Protein AF-0000000086238459 (afdb_homodimer)

pLDDT: mean 85.26, std 20.91, range [30.7, 98.94]

Radius of gyration: 37.28 Å; Cα contacts (8 Å, |Δi|>4): 253; chains: 2; bounding box: 78×138×101 Å

InterPro domains:
  IPR004883 Lateral organ boundaries, LOB [PF03195] (12-109)
  IPR004883 Lateral organ boundaries, LOB [PS50891] (11-112)

Solvent-accessible surface area (backbone atoms only — not comparable to full-atom values): 16266 Å² total; per-residue (Å²): 133,81,75,74,77,71,74,82,65,76,76,51,22,22,52,28,58,73,68,70,48,86,60,52,93,80,46,86,51,43,90,77,22,44,55,90,44,44,61,55,40,52,39,30,36,62,49,27,31,63,66,41,51,51,52,50,52,71,73,41,58,78,92,44,37,64,55,21,51,53,32,46,37,52,45,22,49,33,26,72,78,32,73,44,38,26,54,52,48,56,42,51,52,43,51,52,47,42,52,51,47,49,53,50,36,51,52,53,51,49,50,44,52,54,54,59,56,58,61,57,60,62,64,64,62,70,70,67,60,77,79,64,79,74,78,75,76,79,77,78,84,124,134,80,76,72,74,71,73,81,65,73,74,50,23,22,50,28,58,73,68,69,49,87,62,53,94,80,44,86,52,42,90,77,22,44,54,90,45,44,62,55,42,52,38,30,35,65,48,27,31,63,66,39,49,51,52,50,52,71,72,41,58,78,93,46,37,66,55,21,51,52,32,45,36,52,45,20,48,33,26,73,76,31,73,44,38,26,54,51,49,57,42,51,52,43,52,52,48,43,53,49,46,49,52,51,36,52,52,52,51,50,51,46,51,54,54,57,55,56,62,58,59,63,62,62,60,69,72,66,60,81,79,66,78,73,77,73,76,77,78,75,85,120

Structure (mmCIF, N/CA/C/O backbone):
data_AF-0000000086238459-model_v1
#
loop_
_entity.id
_entity.type
_entity.p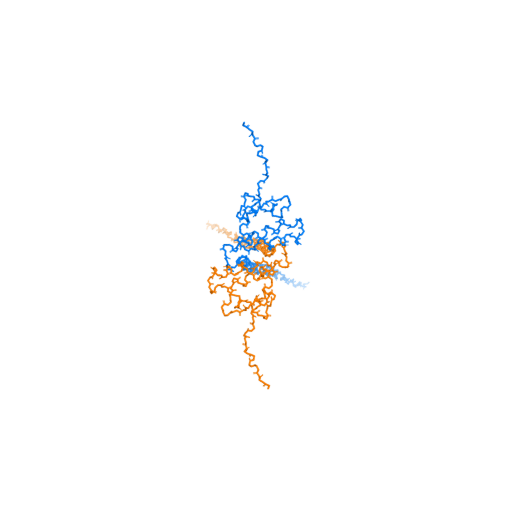dbx_description
1 polymer 'Protein LATERAL ORGAN BOUNDARIES'
#
loop_
_atom_site.group_PDB
_atom_site.id
_atom_site.type_symbol
_atom_site.label_atom_id
_atom_site.label_alt_id
_atom_site.label_comp_id
_atom_site.label_asym_id
_atom_site.label_entity_id
_atom_site.label_seq_id
_atom_site.pdbx_PDB_ins_code
_atom_site.Cartn_x
_atom_site.Cartn_y
_atom_site.Cartn_z
_atom_site.occupancy
_atom_s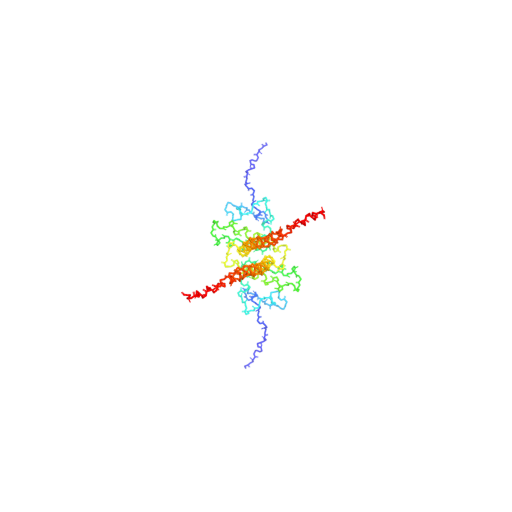ite.B_iso_or_equiv
_atom_site.auth_seq_id
_atom_site.auth_comp_id
_atom_site.auth_asym_id
_atom_site.auth_atom_id
_atom_site.pdbx_PDB_model_num
ATOM 1 N N . MET A 1 1 ? -38.031 -24.125 -36.594 1 35.25 1 MET A N 1
ATOM 2 C CA . MET A 1 1 ? -37.188 -23.031 -36.062 1 35.25 1 MET A CA 1
ATOM 3 C C . MET A 1 1 ? -37.219 -23.016 -34.562 1 35.25 1 MET A C 1
ATOM 5 O O . MET A 1 1 ? -38.188 -22.594 -33.938 1 35.25 1 MET A O 1
ATOM 9 N N . SER A 1 2 ? -36.781 -24.156 -33.875 1 40.16 2 SER A N 1
ATOM 10 C CA . SER A 1 2 ? -36.625 -24.359 -32.438 1 40.16 2 SER A CA 1
ATOM 11 C C . SER A 1 2 ? -35.844 -23.219 -31.797 1 40.16 2 SER A C 1
ATOM 13 O O . SER A 1 2 ? -34.719 -22.891 -32.219 1 40.16 2 SER A O 1
ATOM 15 N N . CYS A 1 3 ? -36.562 -22.156 -31.406 1 45.56 3 CYS A N 1
ATOM 16 C CA . CYS A 1 3 ? -36.031 -21.125 -30.547 1 45.56 3 CYS A CA 1
ATOM 17 C C . CYS A 1 3 ? -35.188 -21.734 -29.422 1 45.56 3 CYS A C 1
ATOM 19 O O . CYS A 1 3 ? -35.719 -22.484 -28.594 1 45.56 3 CYS A O 1
ATOM 21 N N . SER A 1 4 ? -33.906 -22.141 -29.641 1 42.34 4 SER A N 1
ATOM 22 C CA . SER A 1 4 ? -33 -22.453 -28.562 1 42.34 4 SER A CA 1
ATOM 23 C C . SER A 1 4 ? -33.156 -21.484 -27.391 1 42.34 4 SER A C 1
ATOM 25 O O . SER A 1 4 ? -33.125 -20.266 -27.578 1 42.34 4 SER A O 1
ATOM 27 N N . SER A 1 5 ? -34.062 -21.672 -26.453 1 44.44 5 SER A N 1
ATOM 28 C CA . SER A 1 5 ? -34.062 -20.984 -25.156 1 44.44 5 SER A CA 1
ATOM 29 C C . SER A 1 5 ? -32.656 -20.656 -24.703 1 44.44 5 SER A C 1
ATOM 31 O O . SER A 1 5 ? -31.859 -21.547 -24.406 1 44.44 5 SER A O 1
ATOM 33 N N . SER A 1 6 ? -31.953 -19.734 -25.297 1 44.28 6 SER A N 1
ATOM 34 C CA . SER A 1 6 ? -30.719 -19.219 -24.719 1 44.28 6 SER A CA 1
ATOM 35 C C . SER A 1 6 ? -30.828 -19.094 -23.203 1 44.28 6 SER A C 1
ATOM 37 O O . SER A 1 6 ? -31.672 -18.344 -22.703 1 44.28 6 SER A O 1
ATOM 39 N N . SER A 1 7 ? -30.938 -20.109 -22.391 1 47.69 7 SER A N 1
ATOM 40 C CA . SER A 1 7 ? -30.75 -20 -20.953 1 47.69 7 SER A CA 1
ATOM 41 C C . SER A 1 7 ? -29.969 -18.75 -20.578 1 47.69 7 SER A C 1
ATOM 43 O O . SER A 1 7 ? -28.922 -18.484 -21.172 1 47.69 7 SER A O 1
ATOM 45 N N . SER A 1 8 ? -30.484 -17.703 -20.234 1 51.94 8 SER A N 1
ATOM 46 C CA . SER A 1 8 ? -30.062 -16.406 -19.688 1 51.94 8 SER A CA 1
ATOM 47 C C . SER A 1 8 ? -28.906 -16.562 -18.703 1 51.94 8 SER A C 1
ATOM 49 O O . SER A 1 8 ? -29.125 -16.641 -17.5 1 51.94 8 SER A O 1
ATOM 51 N N . SER A 1 9 ? -28 -17.625 -18.828 1 61.25 9 SER A N 1
ATOM 52 C CA . SER A 1 9 ? -26.906 -17.844 -17.875 1 61.25 9 SER A CA 1
ATOM 53 C C . SER A 1 9 ? -26.188 -16.547 -17.547 1 61.25 9 SER A C 1
ATOM 55 O O . SER A 1 9 ? -25.984 -15.695 -18.422 1 61.25 9 SER A O 1
ATOM 57 N N . ASN A 1 10 ? -26.312 -16.078 -16.328 1 73.31 10 ASN A N 1
ATOM 58 C CA . ASN A 1 10 ? -25.531 -14.93 -15.883 1 73.31 10 ASN A 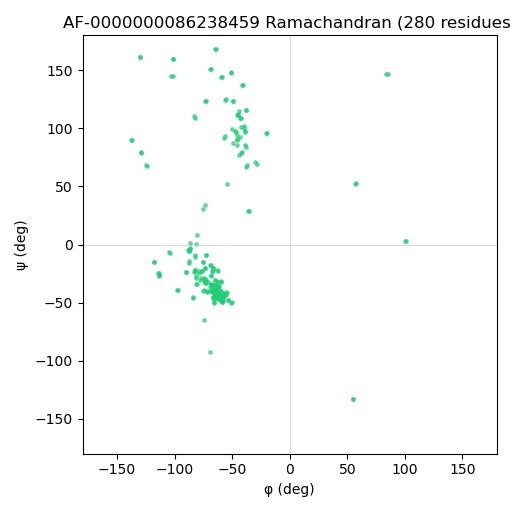CA 1
ATOM 59 C C . ASN A 1 10 ? -24.109 -14.953 -16.453 1 73.31 10 ASN A C 1
ATOM 61 O O . ASN A 1 10 ? -23.484 -16.016 -16.531 1 73.31 10 ASN A O 1
ATOM 65 N N . PRO A 1 11 ? -23.828 -13.977 -17.25 1 87.75 11 PRO A N 1
ATOM 66 C CA . PRO A 1 11 ? -22.484 -13.938 -17.797 1 87.75 11 PRO A CA 1
ATOM 67 C C . PRO A 1 11 ? -21.406 -14.297 -16.766 1 87.75 11 PRO A C 1
ATOM 69 O O . PRO A 1 11 ? -21.594 -14.031 -15.578 1 87.75 11 PRO A O 1
ATOM 72 N N . PRO A 1 12 ? -20.422 -15.117 -17.188 1 95.44 12 PRO A N 1
ATOM 73 C CA . PRO A 1 12 ? -19.312 -15.438 -16.281 1 95.44 12 PRO A CA 1
ATOM 74 C C . PRO A 1 12 ? -18.672 -14.203 -15.672 1 95.44 12 PRO A C 1
ATOM 76 O O . PRO A 1 12 ? -18.703 -13.117 -16.266 1 95.44 12 PRO A O 1
ATOM 79 N N . CYS A 1 13 ? -18.172 -14.258 -14.5 1 97.56 13 CYS A N 1
ATOM 80 C CA . CYS A 1 13 ? -17.469 -13.133 -13.883 1 97.56 13 CYS A CA 1
ATOM 81 C C . CYS A 1 13 ? -16.188 -12.812 -14.641 1 97.56 13 CYS A C 1
ATOM 83 O O . CYS A 1 13 ? -15.758 -13.578 -15.5 1 97.56 13 CYS A O 1
ATOM 85 N N . ALA A 1 14 ? -15.562 -11.742 -14.406 1 98.25 14 ALA A N 1
ATOM 86 C CA . ALA A 1 14 ? -14.375 -11.273 -15.109 1 98.25 14 ALA A CA 1
ATOM 87 C C . ALA A 1 14 ? -13.203 -12.227 -14.891 1 98.25 14 ALA A C 1
ATOM 89 O O . ALA A 1 14 ? -12.383 -12.438 -15.789 1 98.25 14 ALA A O 1
ATOM 90 N N . ALA A 1 15 ? -13.109 -12.805 -13.688 1 98.56 15 ALA A N 1
ATOM 91 C CA . ALA A 1 15 ? -12.016 -13.719 -13.352 1 98.56 15 ALA A CA 1
ATOM 92 C C . ALA A 1 15 ? -12.094 -14.984 -14.195 1 98.56 15 ALA A C 1
ATOM 94 O O . ALA A 1 15 ? -11.117 -15.375 -14.836 1 98.56 15 ALA A O 1
ATOM 95 N N . CYS A 1 16 ? -13.242 -15.547 -14.203 1 98.5 16 CYS A N 1
ATOM 96 C CA . CYS A 1 16 ? -13.414 -16.812 -14.922 1 98.5 16 CYS A CA 1
ATOM 97 C C . CYS A 1 16 ? -13.273 -16.609 -16.422 1 98.5 16 CYS A C 1
ATOM 99 O O . CYS A 1 16 ? -12.727 -17.453 -17.125 1 98.5 16 CYS A O 1
ATOM 101 N N . LYS A 1 17 ? -13.797 -15.508 -16.922 1 97.62 17 LYS A N 1
ATOM 102 C CA . LYS A 1 17 ? -13.594 -15.172 -18.328 1 97.62 17 LYS A CA 1
ATOM 103 C C . LYS A 1 17 ? -12.109 -15.047 -18.656 1 97.62 17 LYS A C 1
ATOM 105 O O . LYS A 1 17 ? -11.641 -15.594 -19.672 1 97.62 17 LYS A O 1
ATOM 110 N N . PHE A 1 18 ? -11.414 -14.297 -17.828 1 98.19 18 PHE A N 1
ATOM 111 C CA . PHE A 1 18 ? -9.992 -14.047 -18.016 1 98.19 18 PHE A CA 1
ATOM 112 C C . PHE A 1 18 ? -9.203 -15.352 -17.938 1 98.19 18 PHE A C 1
ATOM 114 O O . PHE A 1 18 ? -8.258 -15.555 -18.703 1 98.19 18 PHE A O 1
ATOM 121 N N . LEU A 1 19 ? -9.578 -16.219 -17.016 1 97.88 19 LEU A N 1
ATOM 122 C CA . LEU A 1 19 ? -8.852 -17.453 -16.766 1 97.88 19 LEU A CA 1
ATOM 123 C C . LEU A 1 19 ? -9.336 -18.562 -17.688 1 97.88 19 LEU A C 1
ATOM 125 O O . LEU A 1 19 ? -8.836 -19.688 -17.609 1 97.88 19 LEU A O 1
ATOM 129 N N . ARG A 1 20 ? -10.352 -18.281 -18.5 1 97 20 ARG A N 1
ATOM 130 C CA . ARG A 1 20 ? -10.93 -19.234 -19.453 1 97 20 ARG A CA 1
ATOM 131 C C . ARG A 1 20 ? -11.406 -20.484 -18.734 1 97 20 ARG A C 1
ATOM 133 O O . ARG A 1 20 ? -11.078 -21.609 -19.141 1 97 20 ARG A O 1
ATOM 140 N N . ARG A 1 21 ? -12.211 -20.297 -17.734 1 95.81 21 ARG A N 1
ATOM 141 C CA . ARG A 1 21 ? -12.836 -21.391 -16.984 1 95.81 21 ARG A CA 1
ATOM 142 C C . ARG A 1 21 ? -14.344 -21.172 -16.859 1 95.81 21 ARG A C 1
ATOM 144 O O . ARG A 1 21 ? -14.836 -20.062 -17.062 1 95.81 21 ARG A O 1
ATOM 151 N N . LYS A 1 22 ? -15 -22.281 -16.562 1 95.62 22 LYS A N 1
ATOM 152 C CA . LYS A 1 22 ? -16.438 -22.203 -16.344 1 95.62 22 LYS A CA 1
ATOM 153 C C . LYS A 1 22 ? -16.766 -21.531 -15.008 1 95.62 22 LYS A C 1
ATOM 155 O O . LYS A 1 22 ? -16.266 -21.969 -13.961 1 95.62 22 LYS A O 1
ATOM 160 N N . CYS A 1 23 ? -17.516 -20.516 -15.078 1 96.38 23 CYS A N 1
ATOM 161 C CA . CYS A 1 23 ? -17.922 -19.781 -13.883 1 96.38 23 CYS A CA 1
ATOM 162 C C . CYS A 1 23 ? -19.109 -20.469 -13.211 1 96.38 23 CYS A C 1
ATOM 164 O O . CYS A 1 23 ? -20.219 -20.453 -13.742 1 96.38 23 CYS A O 1
ATOM 166 N N . LEU A 1 24 ? -19.047 -21.094 -12.109 1 95.25 24 LEU A N 1
ATOM 167 C CA . LEU A 1 24 ? -20.062 -21.906 -11.43 1 95.25 24 LEU A CA 1
ATOM 168 C C . LEU A 1 24 ? -20.719 -21.125 -10.297 1 95.25 24 LEU A C 1
ATOM 170 O O . LEU A 1 24 ? -20.172 -20.109 -9.836 1 95.25 24 LEU A O 1
ATOM 174 N N . PRO A 1 25 ? -21.922 -21.625 -9.914 1 92.12 25 PRO A N 1
ATOM 175 C CA . PRO A 1 25 ? -22.516 -21.047 -8.703 1 92.12 25 PRO A CA 1
ATOM 176 C C . PRO A 1 25 ? -21.594 -21.141 -7.492 1 92.12 25 PRO A C 1
ATOM 178 O O . PRO A 1 25 ? -21 -22.188 -7.246 1 92.12 25 PRO A O 1
ATOM 181 N N . GLY A 1 26 ? -21.297 -20.047 -6.852 1 94 26 GLY A N 1
ATOM 182 C CA . GLY A 1 26 ? -20.422 -20.047 -5.691 1 94 26 GLY A CA 1
ATOM 183 C C . GLY A 1 26 ? -19.016 -19.594 -6.016 1 94 26 GLY A C 1
ATOM 184 O O . GLY A 1 26 ? -18.109 -19.672 -5.168 1 94 26 GLY A O 1
ATOM 185 N N . CYS A 1 27 ? -18.812 -19.219 -7.246 1 97 27 CYS A N 1
ATOM 186 C CA . CYS A 1 27 ? -17.516 -18.688 -7.621 1 97 27 CYS A CA 1
ATOM 187 C C . CYS A 1 27 ? -17.062 -17.609 -6.641 1 97 27 CYS A C 1
ATOM 189 O O . CYS A 1 27 ? -17.766 -16.625 -6.441 1 97 27 CYS A O 1
ATOM 191 N N . ILE A 1 28 ? -15.898 -17.812 -6.07 1 97.12 28 ILE A N 1
ATOM 192 C CA . ILE A 1 28 ? -15.398 -16.938 -5.012 1 97.12 28 ILE A CA 1
ATOM 193 C C . ILE A 1 28 ? -15.102 -15.555 -5.578 1 97.12 28 ILE A C 1
ATOM 195 O O . ILE A 1 28 ? -15.062 -14.57 -4.836 1 97.12 28 ILE A O 1
ATOM 199 N N . PHE A 1 29 ? -14.891 -15.508 -6.863 1 98.19 29 PHE A N 1
ATOM 200 C CA . PHE A 1 29 ? -14.547 -14.25 -7.512 1 98.19 29 PHE A CA 1
ATOM 201 C C . PHE A 1 29 ? -15.805 -13.523 -7.973 1 98.19 29 PHE A C 1
ATOM 203 O O . PHE A 1 29 ? -15.805 -12.297 -8.109 1 98.19 29 PHE A O 1
ATOM 210 N N . GLY A 1 30 ? -16.859 -14.211 -8.188 1 97.44 30 GLY A N 1
ATOM 211 C CA . GLY A 1 30 ? -18.078 -13.734 -8.82 1 97.44 30 GLY A CA 1
ATOM 212 C C . GLY A 1 30 ? -18.594 -12.445 -8.219 1 97.44 30 GLY A C 1
ATOM 213 O O . GLY A 1 30 ? -18.812 -11.469 -8.938 1 97.44 30 GLY A O 1
ATOM 214 N N . PRO A 1 31 ? -18.719 -12.352 -6.949 1 97 31 PRO A N 1
ATOM 215 C CA . PRO A 1 31 ? -19.297 -11.164 -6.305 1 97 31 PRO A CA 1
ATOM 216 C C . PRO A 1 31 ? -18.391 -9.938 -6.43 1 97 31 PRO A C 1
ATOM 218 O O . PRO A 1 31 ? -18.875 -8.805 -6.309 1 97 31 PRO A O 1
ATOM 221 N N . TYR A 1 32 ? -17.156 -10.148 -6.738 1 98.12 32 TYR A N 1
ATOM 222 C CA . TYR A 1 32 ? -16.219 -9.047 -6.531 1 98.12 32 TYR A CA 1
ATOM 223 C C . TYR A 1 32 ? -15.586 -8.609 -7.852 1 98.12 32 TYR A C 1
ATOM 225 O O . TYR A 1 32 ? -14.992 -7.535 -7.934 1 98.12 32 TYR A O 1
ATOM 233 N N . PHE A 1 33 ? -15.727 -9.438 -8.859 1 98.44 33 PHE A N 1
ATOM 234 C CA . PHE A 1 33 ? -15.141 -9.141 -10.164 1 98.44 33 PHE A CA 1
ATOM 235 C C . PHE A 1 33 ? -16.188 -9.297 -11.266 1 98.44 33 PHE A C 1
ATOM 237 O O . PHE A 1 33 ? -16.156 -10.273 -12.016 1 98.44 33 PHE A O 1
ATOM 244 N N . PRO A 1 34 ? -16.969 -8.344 -11.383 1 96.88 34 PRO A N 1
ATOM 245 C CA . PRO A 1 34 ? -18.031 -8.398 -12.391 1 96.88 34 PRO A CA 1
ATOM 246 C C . PRO A 1 34 ? -17.484 -8.32 -13.82 1 96.88 34 PRO A C 1
ATOM 248 O O . PRO A 1 34 ? -16.438 -7.699 -14.055 1 96.88 34 PRO A O 1
ATOM 251 N N . PRO A 1 35 ? -18.188 -8.914 -14.758 1 96.12 35 PRO A N 1
ATOM 252 C CA . PRO A 1 35 ? -17.719 -8.938 -16.141 1 96.12 35 PRO A CA 1
ATOM 253 C C . PRO A 1 35 ? -17.609 -7.539 -16.75 1 96.12 35 PRO A C 1
ATOM 255 O O . PRO A 1 35 ? -16.844 -7.332 -17.703 1 96.12 35 PRO A O 1
ATOM 258 N N . GLU A 1 36 ? -18.312 -6.613 -16.219 1 96.19 36 GLU A N 1
ATOM 259 C CA . GLU A 1 36 ? -18.312 -5.25 -16.75 1 96.19 36 GLU A CA 1
ATOM 260 C C . GLU A 1 36 ? -17.016 -4.516 -16.375 1 96.19 36 GLU A C 1
ATOM 262 O O . GLU A 1 36 ? -16.719 -3.461 -16.938 1 96.19 36 GLU A O 1
ATOM 267 N N . ASP A 1 37 ? -16.25 -5.031 -15.414 1 96.81 37 ASP A N 1
ATOM 268 C CA . ASP A 1 37 ? -14.992 -4.43 -15 1 96.81 37 ASP A CA 1
ATOM 269 C C . ASP A 1 37 ? -13.852 -5.438 -15.094 1 96.81 37 ASP A C 1
ATOM 271 O O . ASP A 1 37 ? -13.242 -5.789 -14.078 1 96.81 37 ASP A O 1
ATOM 275 N N . PRO A 1 38 ? -13.523 -5.801 -16.312 1 97.75 38 PRO A N 1
ATOM 276 C CA . PRO A 1 38 ? -12.516 -6.848 -16.484 1 97.75 38 PRO A CA 1
ATOM 277 C C . PRO A 1 38 ? -11.117 -6.402 -16.062 1 97.75 38 PRO A C 1
ATOM 279 O O . PRO A 1 38 ? -10.297 -7.234 -15.664 1 97.75 38 PRO A O 1
ATOM 282 N N . GLN A 1 39 ? -10.828 -5.141 -16.109 1 98.12 39 GLN A N 1
ATOM 283 C CA . GLN A 1 39 ? -9.5 -4.641 -15.789 1 98.12 39 GLN A CA 1
ATOM 284 C C . GLN A 1 39 ? -9.188 -4.824 -14.305 1 98.12 39 GLN A C 1
ATOM 286 O O . GLN A 1 39 ? -8.039 -5.066 -13.93 1 98.12 39 GLN A O 1
ATOM 291 N N . LYS A 1 40 ? -10.211 -4.684 -13.477 1 98.44 40 LYS A N 1
ATOM 292 C CA . LYS A 1 40 ? -10.016 -4.855 -12.047 1 98.44 40 LYS A CA 1
ATOM 293 C C . LYS A 1 40 ? -9.359 -6.203 -11.734 1 98.44 40 LYS A C 1
ATOM 295 O O . LYS A 1 40 ? -8.352 -6.262 -11.031 1 98.44 40 LYS A O 1
ATOM 300 N N . PHE A 1 41 ? -9.891 -7.25 -12.328 1 98.56 41 PHE A N 1
ATOM 301 C CA . PHE A 1 41 ? -9.32 -8.562 -12.062 1 98.56 41 PHE A CA 1
ATOM 302 C C . PHE A 1 41 ? -7.961 -8.711 -12.734 1 98.56 41 PHE A C 1
ATOM 304 O O . PHE A 1 41 ? -7.035 -9.297 -12.164 1 98.56 41 PHE A O 1
ATOM 311 N N . SER A 1 42 ? -7.852 -8.203 -13.961 1 98.62 42 SER A N 1
ATOM 312 C CA . SER A 1 42 ? -6.59 -8.32 -14.68 1 98.62 42 SER A CA 1
ATOM 313 C C . SER A 1 42 ? -5.438 -7.719 -13.883 1 98.62 42 SER A C 1
ATOM 315 O O . SER A 1 42 ? -4.367 -8.32 -13.781 1 98.62 42 SER A O 1
ATOM 317 N N . ASN A 1 43 ? -5.684 -6.566 -13.297 1 98.5 43 ASN A N 1
ATOM 318 C CA . ASN A 1 43 ? -4.66 -5.91 -12.492 1 98.5 43 ASN A CA 1
ATOM 319 C C . ASN A 1 43 ? -4.324 -6.723 -11.242 1 98.5 43 ASN A C 1
ATOM 321 O O . ASN A 1 43 ? -3.148 -6.93 -10.93 1 98.5 43 ASN A O 1
ATOM 325 N N . VAL A 1 44 ? -5.371 -7.18 -10.57 1 98.88 44 VAL A N 1
ATOM 326 C CA . VAL A 1 44 ? -5.188 -7.949 -9.344 1 98.88 44 VAL A CA 1
ATOM 327 C C . VAL A 1 44 ? -4.449 -9.25 -9.656 1 98.88 44 VAL A C 1
ATOM 329 O O . VAL A 1 44 ? -3.533 -9.641 -8.922 1 98.88 44 VAL A O 1
ATOM 332 N N . HIS A 1 45 ? -4.777 -9.828 -10.75 1 98.69 45 HIS A N 1
ATOM 333 C CA . HIS A 1 45 ? -4.141 -11.07 -11.164 1 98.69 45 HIS A CA 1
ATOM 334 C C . HIS A 1 45 ? -2.666 -10.852 -11.492 1 98.69 45 HIS A C 1
ATOM 336 O O . HIS A 1 45 ? -1.818 -11.672 -11.133 1 98.69 45 HIS A O 1
ATOM 342 N N . LYS A 1 46 ? -2.406 -9.812 -12.211 1 98.19 46 LYS A N 1
ATOM 343 C CA . LYS A 1 46 ? -1.034 -9.531 -12.625 1 98.19 46 LYS A CA 1
ATOM 344 C C . LYS A 1 46 ? -0.124 -9.352 -11.414 1 98.19 46 LYS A C 1
ATOM 346 O O . LYS A 1 46 ? 1.046 -9.742 -11.445 1 98.19 46 LYS A O 1
ATOM 351 N N . ILE A 1 47 ? -0.649 -8.836 -10.352 1 98.75 47 ILE A N 1
ATOM 352 C CA . ILE A 1 47 ? 0.187 -8.461 -9.219 1 98.75 47 ILE A CA 1
ATOM 353 C C . ILE A 1 47 ? 0.17 -9.578 -8.172 1 98.75 47 ILE A C 1
ATOM 355 O O . ILE A 1 47 ? 1.218 -9.953 -7.648 1 98.75 47 ILE A O 1
ATOM 359 N N . PHE A 1 48 ? -0.986 -10.203 -7.941 1 98.75 48 PHE A N 1
ATOM 360 C CA . PHE A 1 48 ? -1.112 -11.086 -6.785 1 98.75 48 PHE A CA 1
ATOM 361 C C . PHE A 1 48 ? -1.29 -12.531 -7.227 1 98.75 48 PHE A C 1
ATOM 363 O O . PHE A 1 48 ? -0.998 -13.453 -6.465 1 98.75 48 PHE A O 1
ATOM 370 N N . GLY A 1 49 ? -1.856 -12.695 -8.43 1 98.31 49 GLY A N 1
ATOM 371 C CA . GLY A 1 49 ? -2.18 -14.047 -8.867 1 98.31 49 GLY A CA 1
ATOM 372 C C . GLY A 1 49 ? -3.523 -14.531 -8.367 1 98.31 49 GLY A C 1
ATOM 373 O O . GLY A 1 49 ? -3.924 -14.211 -7.246 1 98.31 49 GLY A O 1
ATOM 374 N N . ALA A 1 50 ? -4.141 -15.312 -9.164 1 97.94 50 ALA A N 1
ATOM 375 C CA . ALA A 1 50 ? -5.488 -15.797 -8.867 1 97.94 50 ALA A CA 1
ATOM 376 C C . ALA A 1 50 ? -5.484 -16.734 -7.66 1 97.94 50 ALA A C 1
ATOM 378 O O . ALA A 1 50 ? -6.371 -16.656 -6.805 1 97.94 50 ALA A O 1
ATOM 379 N N . SER A 1 51 ? -4.469 -17.562 -7.551 1 96.88 51 SER A N 1
ATOM 380 C CA . SER A 1 51 ? -4.402 -18.531 -6.461 1 96.88 51 SER A CA 1
ATOM 381 C C . SER A 1 51 ? -4.238 -17.844 -5.113 1 96.88 51 SER A C 1
ATOM 383 O O . SER A 1 51 ? -4.93 -18.172 -4.148 1 96.88 51 SER A O 1
ATOM 385 N N . ASN A 1 52 ? -3.371 -16.938 -5.078 1 97.75 52 ASN A N 1
ATOM 386 C CA . ASN A 1 52 ? -3.141 -16.203 -3.834 1 97.75 52 ASN A CA 1
ATOM 387 C C . ASN A 1 52 ? -4.371 -15.414 -3.414 1 97.75 52 ASN A C 1
ATOM 389 O O . ASN A 1 52 ? -4.711 -15.367 -2.23 1 97.75 52 ASN A O 1
ATOM 393 N N . VAL A 1 53 ? -5.035 -14.812 -4.371 1 98.44 53 VAL A N 1
ATOM 394 C CA . VAL A 1 53 ? -6.238 -14.039 -4.082 1 98.44 53 VAL A CA 1
ATOM 395 C C . VAL A 1 53 ? -7.336 -14.961 -3.559 1 98.44 53 VAL A C 1
ATOM 397 O O . VAL A 1 53 ? -8.008 -14.641 -2.578 1 98.44 53 VAL A O 1
ATOM 400 N N . SER A 1 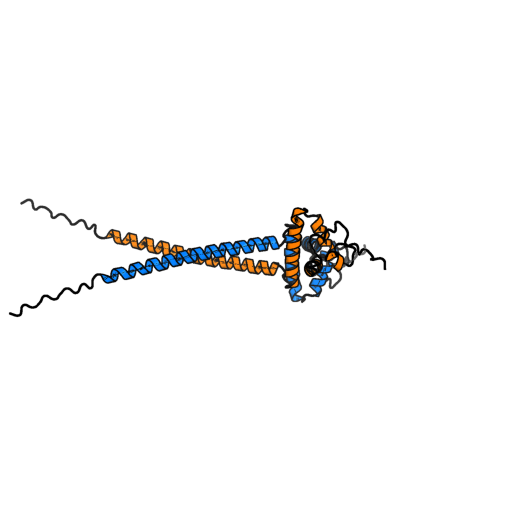54 ? -7.504 -16.078 -4.191 1 98.19 54 SER A N 1
ATOM 401 C CA . SER A 1 54 ? -8.5 -17.047 -3.744 1 98.19 54 SER A CA 1
ATOM 402 C C . SER A 1 54 ? -8.211 -17.516 -2.322 1 98.19 54 SER A C 1
ATOM 404 O O . SER A 1 54 ? -9.125 -17.578 -1.492 1 98.19 54 SER A O 1
ATOM 406 N N . LYS A 1 55 ? -6.973 -17.844 -2.057 1 98.12 55 LYS A N 1
ATOM 407 C CA . LYS A 1 55 ? -6.574 -18.25 -0.715 1 98.12 55 LYS A CA 1
ATOM 408 C C . LYS A 1 55 ? -6.883 -17.172 0.312 1 98.12 55 LYS A C 1
ATOM 410 O O . LYS A 1 55 ? -7.434 -17.453 1.378 1 98.12 55 LYS A O 1
ATOM 415 N N . LEU A 1 56 ? -6.57 -15.945 0.015 1 97.75 56 LEU A N 1
ATOM 416 C CA . LEU A 1 56 ? -6.816 -14.82 0.915 1 97.75 56 LEU A CA 1
ATOM 417 C C . LEU A 1 56 ? -8.305 -14.672 1.201 1 97.75 56 LEU A C 1
ATOM 419 O O . LEU A 1 56 ? -8.703 -14.516 2.357 1 97.75 56 LEU A O 1
ATOM 423 N N . LEU A 1 57 ? -9.117 -14.742 0.151 1 98.19 57 LEU A N 1
ATOM 424 C CA . LEU A 1 57 ? -10.562 -14.57 0.301 1 98.19 57 LEU A CA 1
ATOM 425 C C . LEU A 1 57 ? -11.164 -15.688 1.142 1 98.19 57 LEU A C 1
ATOM 427 O O . LEU A 1 57 ? -12.125 -15.469 1.882 1 98.19 57 LEU A O 1
ATOM 431 N N . ASN A 1 58 ? -10.539 -16.844 1.061 1 97.75 58 ASN A N 1
ATOM 432 C CA . ASN A 1 58 ? -11.031 -17.969 1.846 1 97.75 58 ASN A CA 1
ATOM 433 C C . ASN A 1 58 ? -10.641 -17.844 3.314 1 97.75 58 ASN A C 1
ATOM 435 O O . ASN A 1 58 ? -11.273 -18.438 4.188 1 97.75 58 ASN A O 1
ATOM 439 N N . GLU A 1 59 ? -9.617 -17.094 3.539 1 96.94 59 GLU A N 1
ATOM 440 C CA . GLU A 1 59 ? -9.117 -16.922 4.902 1 96.94 59 GLU A CA 1
ATOM 441 C C . GLU A 1 59 ? -9.828 -15.781 5.609 1 96.94 59 GLU A C 1
ATOM 443 O O . GLU A 1 59 ? -9.781 -15.672 6.836 1 96.94 59 GLU A O 1
ATOM 448 N N . ILE A 1 60 ? -10.484 -14.961 4.879 1 97.44 60 ILE A N 1
ATOM 449 C CA . ILE A 1 60 ? -11.117 -13.758 5.406 1 97.44 60 ILE A CA 1
ATOM 450 C C . ILE A 1 60 ? -12.617 -13.992 5.57 1 97.44 60 ILE A C 1
ATOM 452 O O . ILE A 1 60 ? -13.227 -14.734 4.793 1 97.44 60 ILE A O 1
ATOM 456 N N . GLU A 1 61 ? -13.203 -13.391 6.629 1 97.88 61 GLU A N 1
ATOM 457 C CA . GLU A 1 61 ? -14.641 -13.484 6.84 1 97.88 61 GLU A CA 1
ATOM 458 C C . GLU A 1 61 ? -15.414 -12.914 5.656 1 97.88 61 GLU A C 1
ATOM 460 O O . GLU A 1 61 ? -15.008 -11.898 5.078 1 97.88 61 GLU A O 1
ATOM 465 N N . ALA A 1 62 ? -16.516 -13.516 5.352 1 97.06 62 ALA A N 1
ATOM 466 C CA . ALA A 1 62 ? -17.297 -13.172 4.164 1 97.06 62 ALA A CA 1
ATOM 467 C C . ALA A 1 62 ? -17.641 -11.688 4.141 1 97.06 62 ALA A C 1
ATOM 469 O O . ALA A 1 62 ? -17.609 -11.047 3.086 1 97.06 62 ALA A O 1
ATOM 470 N N . HIS A 1 63 ? -18.016 -11.094 5.285 1 98.12 63 HIS A N 1
ATOM 471 C CA . HIS A 1 63 ? -18.469 -9.711 5.328 1 98.12 63 HIS A CA 1
ATOM 472 C C . HIS A 1 63 ? -17.312 -8.742 5.129 1 98.12 63 HIS A C 1
ATOM 474 O O . HIS A 1 63 ? -17.531 -7.551 4.887 1 98.12 63 HIS A O 1
ATOM 480 N N . GLN A 1 64 ? -16.047 -9.281 5.145 1 98.75 64 GLN A N 1
ATOM 481 C CA . GLN A 1 64 ? -14.852 -8.453 4.984 1 98.75 64 GLN A CA 1
ATOM 482 C C . GLN A 1 64 ? -14.266 -8.594 3.584 1 98.75 64 GLN A C 1
ATOM 484 O O . GLN A 1 64 ? -13.359 -7.852 3.207 1 98.75 64 GLN A O 1
ATOM 489 N N . ARG A 1 65 ? -14.758 -9.469 2.799 1 98.69 65 ARG A N 1
ATOM 490 C CA . ARG A 1 65 ? -14.141 -9.836 1.529 1 98.69 65 ARG A CA 1
ATOM 491 C C . ARG A 1 65 ? -14.227 -8.688 0.529 1 98.69 65 ARG A C 1
ATOM 493 O O . ARG A 1 65 ? -13.289 -8.453 -0.242 1 98.69 65 ARG A O 1
ATOM 500 N N . GLU A 1 66 ? -15.336 -8.016 0.517 1 98.31 66 GLU A N 1
ATOM 501 C CA . GLU A 1 66 ? -15.461 -6.887 -0.395 1 98.31 66 GLU A CA 1
ATOM 502 C C . GLU A 1 66 ? -14.391 -5.832 -0.118 1 98.31 66 GLU A C 1
ATOM 504 O O . GLU A 1 66 ? -13.773 -5.312 -1.047 1 98.31 66 GLU A O 1
ATOM 509 N N . ASP A 1 67 ? -14.164 -5.523 1.154 1 98.69 67 ASP A N 1
ATOM 510 C CA . ASP A 1 67 ? -13.125 -4.57 1.527 1 98.69 67 ASP A CA 1
ATOM 511 C C . ASP A 1 67 ? -11.742 -5.078 1.128 1 98.69 67 ASP A C 1
ATOM 513 O O . ASP A 1 67 ? -10.906 -4.309 0.652 1 98.69 67 ASP A O 1
ATOM 517 N N . ALA A 1 68 ? -11.492 -6.281 1.322 1 98.88 68 ALA A N 1
ATOM 518 C CA . ALA A 1 68 ? -10.203 -6.867 0.976 1 98.88 68 ALA A CA 1
ATOM 519 C C . ALA A 1 68 ? -9.953 -6.793 -0.527 1 98.88 68 ALA A C 1
ATOM 521 O O . ALA A 1 68 ? -8.859 -6.406 -0.96 1 98.88 68 ALA A O 1
ATOM 522 N N . VAL A 1 69 ? -10.977 -7.102 -1.318 1 98.88 69 VAL A N 1
ATOM 523 C CA . VAL A 1 69 ? -10.828 -7.074 -2.77 1 98.88 69 VAL A CA 1
ATOM 524 C C . VAL A 1 69 ? -10.594 -5.641 -3.24 1 98.88 69 VAL A C 1
ATOM 526 O O . VAL A 1 69 ? -9.773 -5.398 -4.125 1 98.88 69 VAL A O 1
ATOM 529 N N . ASN A 1 70 ? -11.32 -4.727 -2.643 1 98.69 70 ASN A N 1
ATOM 530 C CA . ASN A 1 70 ? -11.133 -3.326 -3.004 1 98.69 70 ASN A CA 1
ATOM 531 C C . ASN A 1 70 ? -9.727 -2.84 -2.66 1 98.69 70 ASN A C 1
ATOM 533 O O . ASN A 1 70 ? -9.117 -2.098 -3.432 1 98.69 70 ASN A O 1
ATOM 537 N N . SER A 1 71 ? -9.203 -3.221 -1.531 1 98.94 71 SER A N 1
ATOM 538 C CA . SER A 1 71 ? -7.848 -2.857 -1.149 1 98.94 71 SER A CA 1
ATOM 539 C C . SER A 1 71 ? -6.82 -3.514 -2.066 1 98.94 71 SER A C 1
ATOM 541 O O . SER A 1 71 ? -5.855 -2.873 -2.488 1 98.94 71 SER A O 1
ATOM 543 N N . LEU A 1 72 ? -7.051 -4.754 -2.404 1 98.88 72 LEU A N 1
ATOM 544 C CA . LEU A 1 72 ? -6.172 -5.441 -3.344 1 98.88 72 LEU A CA 1
ATOM 545 C C . LEU A 1 72 ? -6.16 -4.73 -4.695 1 98.88 72 LEU A C 1
ATOM 547 O O . LEU A 1 72 ? -5.098 -4.543 -5.293 1 98.88 72 LEU A O 1
ATOM 551 N N . ALA A 1 73 ? -7.34 -4.379 -5.125 1 98.88 73 ALA A N 1
ATOM 552 C CA . ALA A 1 73 ? -7.453 -3.701 -6.414 1 98.88 73 ALA A CA 1
ATOM 553 C C . ALA A 1 73 ? -6.723 -2.361 -6.395 1 98.88 73 ALA A C 1
ATOM 555 O O . ALA A 1 73 ? -6.039 -2.006 -7.359 1 98.88 73 ALA A O 1
ATOM 556 N N . TYR A 1 74 ? -6.875 -1.637 -5.336 1 98.88 74 TYR A N 1
ATOM 557 C CA . TYR A 1 74 ? -6.172 -0.368 -5.18 1 98.88 74 TYR A CA 1
ATOM 558 C C . TYR A 1 74 ? -4.664 -0.568 -5.242 1 98.88 74 TYR A C 1
ATOM 560 O O . TYR A 1 74 ? -3.965 0.158 -5.953 1 98.88 74 TYR A O 1
ATOM 568 N N . GLU A 1 75 ? -4.145 -1.503 -4.5 1 98.88 75 GLU A N 1
ATOM 569 C CA . GLU A 1 75 ? -2.713 -1.792 -4.445 1 98.88 75 GLU A CA 1
ATOM 570 C C . GLU A 1 75 ? -2.197 -2.281 -5.793 1 98.88 75 GLU A C 1
ATOM 572 O O . GLU A 1 75 ? -1.092 -1.926 -6.207 1 98.88 75 GLU A O 1
ATOM 577 N N . ALA A 1 76 ? -2.986 -3.107 -6.418 1 98.88 76 ALA A N 1
ATOM 578 C CA . ALA A 1 76 ? -2.594 -3.588 -7.742 1 98.88 76 ALA A CA 1
ATOM 579 C C . ALA A 1 76 ? -2.457 -2.43 -8.727 1 98.88 76 ALA A C 1
ATOM 581 O O . ALA A 1 76 ? -1.477 -2.352 -9.469 1 98.88 76 ALA A O 1
ATOM 582 N N . GLU A 1 77 ? -3.422 -1.611 -8.703 1 98.69 77 GLU A N 1
ATOM 583 C CA . GLU A 1 77 ? -3.389 -0.456 -9.594 1 98.69 77 GLU A CA 1
ATOM 584 C C . GLU A 1 77 ? -2.178 0.426 -9.312 1 98.69 77 GLU A C 1
ATOM 586 O O . GLU A 1 77 ? -1.528 0.917 -10.234 1 98.69 77 GLU A O 1
ATOM 591 N N . ALA A 1 78 ? -1.885 0.669 -8.094 1 98.69 78 ALA A N 1
ATOM 592 C CA . ALA A 1 78 ? -0.723 1.471 -7.715 1 98.69 78 ALA A CA 1
ATOM 593 C C . ALA A 1 78 ? 0.564 0.863 -8.266 1 98.69 78 ALA A C 1
ATOM 595 O O . ALA A 1 78 ? 1.44 1.583 -8.75 1 98.69 78 ALA A O 1
ATOM 596 N N . ARG A 1 79 ? 0.673 -0.435 -8.18 1 98.44 79 ARG A N 1
ATOM 597 C CA . ARG A 1 79 ? 1.891 -1.094 -8.641 1 98.44 79 ARG A CA 1
ATOM 598 C C . ARG A 1 79 ? 1.962 -1.104 -10.164 1 98.44 79 ARG A C 1
ATOM 600 O O . ARG A 1 79 ? 3.051 -1.042 -10.742 1 98.44 79 ARG A O 1
ATOM 607 N N . MET A 1 80 ? 0.769 -1.192 -10.805 1 98.12 80 MET A N 1
ATOM 608 C CA . MET A 1 80 ? 0.739 -1.087 -12.266 1 98.12 80 MET A CA 1
ATOM 609 C C . MET A 1 80 ? 1.252 0.274 -12.719 1 98.12 80 MET A C 1
ATOM 611 O O . MET A 1 80 ? 1.935 0.374 -13.742 1 98.12 80 MET A O 1
ATOM 615 N N . LYS A 1 81 ? 0.981 1.276 -12 1 98.12 81 LYS A N 1
ATOM 616 C CA . LYS A 1 81 ? 1.362 2.643 -12.344 1 98.12 81 LYS A CA 1
ATOM 617 C C . LYS A 1 81 ? 2.814 2.922 -11.969 1 98.12 81 LYS A C 1
ATOM 619 O O . LYS A 1 81 ? 3.508 3.672 -12.656 1 98.12 81 LYS A O 1
ATOM 624 N N . ASP A 1 82 ? 3.238 2.314 -10.906 1 98.56 82 ASP A N 1
ATOM 625 C CA . ASP A 1 82 ? 4.602 2.447 -10.398 1 98.56 82 ASP A CA 1
ATOM 626 C C . ASP A 1 82 ? 5.16 1.094 -9.969 1 98.56 82 ASP A C 1
ATOM 628 O O . ASP A 1 82 ? 5.109 0.745 -8.789 1 98.56 82 ASP A O 1
ATOM 632 N N . PRO A 1 83 ? 5.758 0.43 -10.805 1 98.44 83 PRO A N 1
ATOM 633 C CA . PRO A 1 83 ? 6.203 -0.934 -10.508 1 98.44 83 PRO A CA 1
ATOM 634 C C . PRO A 1 83 ? 7.285 -0.985 -9.438 1 98.44 83 PRO A C 1
ATOM 636 O O . PRO A 1 83 ? 7.516 -2.037 -8.828 1 98.44 83 PRO A O 1
ATOM 639 N N . VAL A 1 84 ? 7.938 0.089 -9.227 1 98.81 84 VAL A N 1
ATOM 640 C CA . VAL A 1 84 ? 9.055 0.097 -8.281 1 98.81 84 VAL A CA 1
ATOM 641 C C . VAL A 1 84 ? 8.523 0.301 -6.863 1 98.81 84 VAL A C 1
ATOM 643 O O . VAL A 1 84 ? 8.859 -0.466 -5.957 1 98.81 84 VAL A O 1
ATOM 646 N N . TYR A 1 85 ? 7.637 1.211 -6.648 1 98.81 85 TYR A N 1
ATOM 647 C CA . TYR A 1 85 ? 7.316 1.576 -5.273 1 98.81 85 TYR A CA 1
ATOM 648 C C . TYR A 1 85 ? 5.883 1.194 -4.926 1 98.81 85 TYR A C 1
ATOM 650 O O . TYR A 1 85 ? 5.535 1.074 -3.75 1 98.81 85 TYR A O 1
ATOM 658 N N . GLY A 1 86 ? 4.957 1.061 -5.883 1 98.56 86 GLY A N 1
ATOM 659 C CA . GLY A 1 86 ? 3.568 0.747 -5.574 1 98.56 86 GLY A CA 1
ATOM 660 C C . GLY A 1 86 ? 2.943 1.716 -4.59 1 98.56 86 GLY A C 1
ATOM 661 O O . GLY A 1 86 ? 3.066 2.934 -4.742 1 98.56 86 GLY A O 1
ATOM 662 N N . CYS A 1 87 ? 2.295 1.169 -3.619 1 98.62 87 CYS A N 1
ATOM 663 C CA . CYS A 1 87 ? 1.6 1.99 -2.635 1 98.62 87 CYS A CA 1
ATOM 664 C C . CYS A 1 87 ? 2.588 2.66 -1.688 1 98.62 87 CYS A C 1
ATOM 666 O O . CYS A 1 87 ? 2.244 3.627 -1.006 1 98.62 87 CYS A O 1
ATOM 668 N N . VAL A 1 88 ? 3.77 2.139 -1.595 1 98.81 88 VAL A N 1
ATOM 669 C CA . VAL A 1 88 ? 4.777 2.713 -0.709 1 98.81 88 VAL A CA 1
ATOM 670 C C . VAL A 1 88 ? 5.117 4.129 -1.162 1 98.81 88 VAL A C 1
ATOM 672 O O . VAL A 1 88 ? 5.41 5 -0.338 1 98.81 88 VAL A O 1
ATOM 675 N N . GLY A 1 89 ? 5.031 4.309 -2.508 1 98.44 89 GLY A N 1
ATOM 676 C CA . GLY A 1 89 ? 5.195 5.664 -3.01 1 98.44 89 GLY A CA 1
ATOM 677 C C . GLY A 1 89 ? 4.188 6.641 -2.434 1 98.44 89 GLY A C 1
ATOM 678 O O . GLY A 1 89 ? 4.551 7.73 -1.993 1 98.44 89 GLY A O 1
ATOM 679 N N . ALA A 1 90 ? 2.961 6.266 -2.404 1 98.31 90 ALA A N 1
ATOM 680 C CA . ALA A 1 90 ? 1.895 7.094 -1.845 1 98.31 90 ALA A CA 1
ATOM 681 C C . ALA A 1 90 ? 2.086 7.297 -0.345 1 98.31 90 ALA A C 1
ATOM 683 O O . ALA A 1 90 ? 1.902 8.398 0.167 1 98.31 90 ALA A O 1
ATOM 684 N N . ILE A 1 91 ? 2.404 6.242 0.311 1 98.81 91 ILE A N 1
ATOM 685 C CA . ILE A 1 91 ? 2.629 6.301 1.751 1 98.81 91 ILE A CA 1
ATOM 686 C C . ILE A 1 91 ? 3.748 7.293 2.059 1 98.81 91 ILE A C 1
ATOM 688 O O . ILE A 1 91 ? 3.613 8.133 2.949 1 98.81 91 ILE A O 1
ATOM 692 N N . SER A 1 92 ? 4.82 7.18 1.308 1 98.81 92 SER A N 1
ATOM 693 C CA . SER A 1 92 ? 5.957 8.07 1.507 1 98.81 92 SER A CA 1
ATOM 694 C C . SER A 1 92 ? 5.555 9.531 1.322 1 98.81 92 SER A C 1
ATOM 696 O O . SER A 1 92 ? 5.953 10.391 2.107 1 98.81 92 SER A O 1
ATOM 698 N N . VAL A 1 93 ? 4.84 9.844 0.331 1 98.62 93 VAL A N 1
ATOM 699 C CA . VAL A 1 93 ? 4.391 11.203 0.054 1 98.62 93 VAL A CA 1
ATOM 700 C C . VAL A 1 93 ? 3.518 11.703 1.203 1 98.62 93 VAL A C 1
ATOM 702 O O . VAL A 1 93 ? 3.699 12.82 1.687 1 98.62 93 VAL A O 1
ATOM 705 N N . LEU A 1 94 ? 2.625 10.859 1.638 1 98.81 94 LEU A N 1
ATOM 706 C CA . LEU A 1 94 ? 1.721 11.227 2.721 1 98.81 94 LEU A CA 1
ATOM 707 C C . LEU A 1 94 ? 2.49 11.461 4.02 1 98.81 94 LEU A C 1
ATOM 709 O O . LEU A 1 94 ? 2.205 12.406 4.754 1 98.81 94 LEU A O 1
ATOM 713 N N . GLN A 1 95 ? 3.418 10.602 4.27 1 98.75 95 GLN A N 1
ATOM 714 C CA . GLN A 1 95 ? 4.246 10.758 5.461 1 98.75 95 GLN A CA 1
ATOM 715 C C . GLN A 1 95 ? 5.008 12.078 5.43 1 98.75 95 GLN A C 1
ATOM 717 O O . GLN A 1 95 ? 5.078 12.781 6.438 1 98.75 95 GLN A O 1
ATOM 722 N N . ARG A 1 96 ? 5.578 12.508 4.363 1 98.69 96 ARG A N 1
ATOM 723 C CA . ARG A 1 96 ? 6.277 13.781 4.223 1 98.69 96 ARG A CA 1
ATOM 724 C C . ARG A 1 96 ? 5.324 14.953 4.41 1 98.69 96 ARG A C 1
ATOM 726 O O . ARG A 1 96 ? 5.691 15.977 5 1 98.69 96 ARG A O 1
ATOM 733 N N . GLN A 1 97 ? 4.172 14.742 3.869 1 98.69 97 GLN A N 1
ATOM 734 C CA . GLN A 1 97 ? 3.168 15.789 4.035 1 98.69 97 GLN A CA 1
ATOM 735 C C . GLN A 1 97 ? 2.805 15.977 5.504 1 98.69 97 GLN A C 1
ATOM 737 O O . GLN A 1 97 ? 2.672 17.109 5.977 1 98.69 97 GLN A O 1
ATOM 742 N N . VAL A 1 98 ? 2.646 14.938 6.188 1 98.88 98 VAL A N 1
ATOM 743 C CA . VAL A 1 98 ? 2.328 14.992 7.613 1 98.88 98 VAL A CA 1
ATOM 744 C C . VAL A 1 98 ? 3.441 15.727 8.359 1 98.88 98 VAL A C 1
ATOM 746 O O . VAL A 1 98 ? 3.174 16.609 9.18 1 98.88 98 VAL A O 1
ATOM 749 N N . ILE A 1 99 ? 4.633 15.352 8.023 1 98.81 99 ILE A N 1
ATOM 750 C CA . ILE A 1 99 ? 5.777 15.977 8.68 1 98.81 99 ILE A CA 1
ATOM 751 C C . ILE A 1 99 ? 5.777 17.484 8.391 1 98.81 99 ILE A C 1
ATOM 753 O O . ILE A 1 99 ? 5.949 18.281 9.305 1 98.81 99 ILE A O 1
ATOM 757 N N . ARG A 1 100 ? 5.602 17.859 7.215 1 98.69 100 ARG A N 1
ATOM 758 C CA . ARG A 1 100 ? 5.594 19.266 6.816 1 98.69 100 ARG A CA 1
ATOM 759 C C . ARG A 1 100 ? 4.484 20.031 7.531 1 98.69 100 ARG A C 1
ATOM 761 O O . ARG A 1 100 ? 4.723 21.109 8.078 1 98.69 100 ARG A O 1
ATOM 768 N N . LEU A 1 101 ? 3.291 19.438 7.5 1 98.69 101 LEU A N 1
ATOM 769 C CA . LEU A 1 101 ? 2.146 20.094 8.125 1 98.69 101 LEU A CA 1
ATOM 770 C C . LEU A 1 101 ? 2.354 20.234 9.633 1 98.69 101 LEU A C 1
ATOM 772 O O . LEU A 1 101 ? 1.998 21.25 10.219 1 98.69 101 LEU A O 1
ATOM 776 N N . GLN A 1 102 ? 2.926 19.234 10.148 1 98.44 102 GLN A N 1
ATOM 777 C CA . GLN A 1 102 ? 3.221 19.297 11.578 1 98.44 102 GLN A CA 1
ATOM 778 C C . GLN A 1 102 ? 4.211 20.422 11.883 1 98.44 102 GLN A C 1
ATOM 780 O O . GLN A 1 102 ? 4.043 21.156 12.859 1 98.44 102 GLN A O 1
ATOM 785 N N . LYS A 1 103 ? 5.254 20.578 11.18 1 98.62 103 LYS A N 1
ATOM 786 C CA . LYS A 1 103 ? 6.246 21.625 11.367 1 98.62 103 LYS A CA 1
ATOM 787 C C . LYS A 1 103 ? 5.617 23 11.219 1 98.62 103 LYS A C 1
ATOM 789 O O . LYS A 1 103 ? 5.891 23.906 12.016 1 98.62 103 LYS A O 1
ATOM 794 N N . GLU A 1 104 ? 4.859 23.078 10.195 1 98 104 GLU A N 1
ATOM 795 C CA . GLU A 1 104 ? 4.176 24.344 9.969 1 98 104 GLU A CA 1
ATOM 796 C C . GLU A 1 104 ? 3.232 24.688 11.117 1 98 104 GLU A C 1
ATOM 798 O O . GLU A 1 104 ? 3.164 25.828 11.555 1 98 104 GLU A O 1
ATOM 803 N N . LEU A 1 105 ? 2.488 23.75 11.547 1 97.94 105 LEU A N 1
ATOM 804 C CA . LEU A 1 105 ? 1.581 23.953 12.672 1 97.94 105 LEU A CA 1
ATOM 805 C C . LEU A 1 105 ? 2.346 24.375 13.922 1 97.94 105 LEU A C 1
ATOM 807 O O . LEU A 1 105 ? 1.916 25.281 14.641 1 97.94 105 LEU A O 1
ATOM 811 N N . ASP A 1 106 ? 3.434 23.719 14.172 1 97.62 106 ASP A N 1
ATOM 812 C CA . ASP A 1 106 ? 4.262 24.078 15.32 1 97.62 106 ASP A CA 1
ATOM 813 C C . ASP A 1 106 ? 4.758 25.531 15.211 1 97.62 106 ASP A C 1
ATOM 815 O O . ASP A 1 106 ? 4.754 26.266 16.203 1 97.62 106 ASP A O 1
ATOM 819 N N . ALA A 1 107 ? 5.223 25.891 14.078 1 96.62 107 ALA A N 1
ATOM 820 C CA . ALA A 1 107 ? 5.715 27.25 13.852 1 96.62 107 ALA A CA 1
ATOM 821 C C . ALA A 1 107 ? 4.598 28.266 14.047 1 96.62 107 ALA A C 1
ATOM 823 O O . ALA A 1 107 ? 4.816 29.328 14.648 1 96.62 107 ALA A O 1
ATOM 824 N N . THR A 1 108 ? 3.42 27.953 13.516 1 95.38 108 THR A N 1
ATOM 825 C CA . THR A 1 108 ? 2.281 28.844 13.648 1 95.38 108 THR A CA 1
ATOM 826 C C . THR A 1 108 ? 1.849 28.969 15.102 1 95.38 108 THR A C 1
ATOM 828 O O . THR A 1 108 ? 1.498 30.062 15.562 1 95.38 108 THR A O 1
ATOM 831 N N . ASN A 1 109 ? 1.851 27.891 15.812 1 94.06 109 ASN A N 1
ATOM 832 C CA . ASN A 1 109 ? 1.533 27.906 17.234 1 94.06 109 ASN A CA 1
ATOM 833 C C . ASN A 1 109 ? 2.541 28.734 1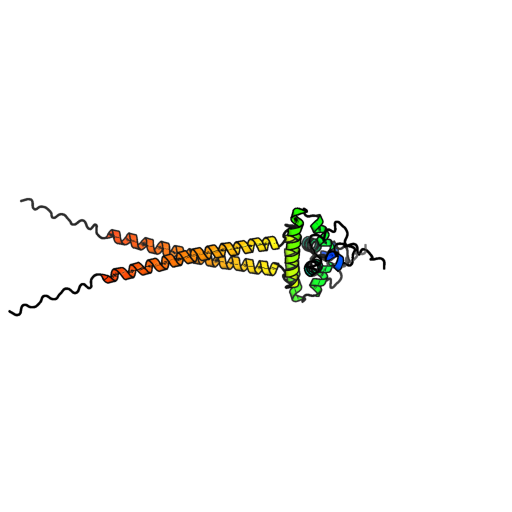8.031 1 94.06 109 ASN A C 1
ATOM 835 O O . ASN A 1 109 ? 2.172 29.422 18.984 1 94.06 109 ASN A O 1
ATOM 839 N N . ALA A 1 110 ? 3.812 28.625 17.625 1 93.06 110 ALA A N 1
ATOM 840 C CA . ALA A 1 110 ? 4.844 29.422 18.281 1 93.06 110 ALA A CA 1
ATOM 841 C C . ALA A 1 110 ? 4.613 30.922 18.062 1 93.06 110 ALA A C 1
ATOM 843 O O . ALA A 1 110 ? 4.777 31.719 18.984 1 93.06 110 ALA A O 1
ATOM 844 N N . ASP A 1 111 ? 4.266 31.234 16.891 1 87.62 111 ASP A N 1
ATOM 845 C CA . ASP A 1 111 ? 3.947 32.625 16.562 1 87.62 111 ASP A CA 1
ATOM 846 C C . ASP A 1 111 ? 2.75 33.125 17.375 1 87.62 111 ASP A C 1
ATOM 848 O O . ASP A 1 111 ? 2.748 34.25 17.859 1 87.62 111 ASP A O 1
ATOM 852 N N . LEU A 1 112 ? 1.738 32.281 17.453 1 86.88 112 LEU A N 1
ATOM 853 C CA . LEU A 1 112 ? 0.551 32.625 18.234 1 86.88 112 LEU A CA 1
ATOM 854 C C . LEU A 1 112 ? 0.908 32.875 19.688 1 86.88 112 LEU A C 1
ATOM 856 O O . LEU A 1 112 ? 0.365 33.781 20.328 1 86.88 112 LEU A O 1
ATOM 860 N N . MET A 1 113 ? 1.784 32.094 20.219 1 86.19 113 MET A N 1
ATOM 861 C CA . MET A 1 113 ? 2.217 32.25 21.594 1 86.19 113 MET A CA 1
ATOM 862 C C . MET A 1 113 ? 3.025 33.531 21.781 1 86.19 113 MET A C 1
ATOM 864 O O . MET A 1 113 ? 2.91 34.219 22.812 1 86.19 113 MET A O 1
ATOM 868 N N . ARG A 1 114 ? 3.832 33.906 20.781 1 85 114 ARG A N 1
ATOM 869 C CA . ARG A 1 114 ? 4.594 35.156 20.828 1 85 114 ARG A CA 1
ATOM 870 C C . ARG A 1 114 ? 3.666 36.375 20.828 1 85 114 ARG A C 1
ATOM 872 O O . ARG A 1 114 ? 3.889 37.312 21.594 1 85 114 ARG A O 1
ATOM 879 N N . TYR A 1 115 ? 2.605 36.312 20.172 1 77.75 115 TYR A N 1
ATOM 880 C CA . TYR A 1 115 ? 1.643 37.406 20.125 1 77.75 115 TYR A CA 1
ATOM 881 C C . TYR A 1 115 ? 0.848 37.5 21.422 1 77.75 115 TYR A C 1
ATOM 883 O O . TYR A 1 115 ? 0.596 38.594 21.922 1 77.75 115 TYR A O 1
ATOM 891 N N . ALA A 1 116 ? 0.52 36.375 21.906 1 75.75 116 ALA A N 1
ATOM 892 C CA . ALA A 1 116 ? -0.281 36.344 23.125 1 75.75 116 ALA A CA 1
ATOM 893 C C . ALA A 1 116 ? 0.513 36.875 24.312 1 75.75 116 ALA A C 1
ATOM 895 O O . ALA A 1 116 ? -0.034 37.562 25.188 1 75.75 116 ALA A O 1
ATOM 896 N N . ASN A 1 117 ? 1.802 36.656 24.359 1 78.38 117 ASN A N 1
ATOM 897 C CA . ASN A 1 117 ? 2.65 37.094 25.453 1 78.38 117 ASN A CA 1
ATOM 898 C C . ASN A 1 117 ? 3.051 38.562 25.328 1 78.38 117 ASN A C 1
ATOM 900 O O . ASN A 1 117 ? 3.271 39.219 26.328 1 78.38 117 ASN A O 1
ATOM 904 N N . ALA A 1 118 ? 3.148 39.125 24.188 1 71.94 118 ALA A N 1
ATOM 905 C CA . ALA A 1 118 ? 3.488 40.531 23.938 1 71.94 118 ALA A CA 1
ATOM 906 C C . ALA A 1 118 ? 2.342 41.438 24.359 1 71.94 118 ALA A C 1
ATOM 908 O O . ALA A 1 118 ? 2.572 42.531 24.891 1 71.94 118 ALA A O 1
ATOM 909 N N . ASN A 1 119 ? 1.183 41.125 24.297 1 64.56 119 ASN A N 1
ATOM 910 C CA . ASN A 1 119 ? 0.013 41.938 24.672 1 64.56 119 ASN A CA 1
ATOM 911 C C . ASN A 1 119 ? -0.235 41.875 26.172 1 64.56 119 ASN A C 1
ATOM 913 O O . ASN A 1 119 ? -0.812 42.812 26.734 1 64.56 119 ASN A O 1
ATOM 917 N N . TYR A 1 120 ? 0.187 40.938 26.859 1 63.12 120 TYR A N 1
ATOM 918 C CA . TYR A 1 120 ? 0.046 40.875 28.312 1 63.12 120 TYR A CA 1
ATOM 919 C C . TYR A 1 120 ? 1.047 41.781 29 1 63.12 120 TYR A C 1
ATOM 921 O O . TYR A 1 120 ? 0.743 42.375 30.047 1 63.12 120 TYR A O 1
ATOM 929 N N . GLY A 1 121 ? 2.225 42.125 28.562 1 57.62 121 GLY A N 1
ATOM 930 C CA . GLY A 1 121 ? 3.207 43.031 29.141 1 57.62 121 GLY A CA 1
ATOM 931 C C . GLY A 1 121 ? 2.814 44.5 29.016 1 57.62 121 GLY A C 1
ATOM 932 O O . GLY A 1 121 ? 3.143 45.312 29.875 1 57.62 121 GLY A O 1
ATOM 933 N N . VAL A 1 122 ? 2.137 45 28.141 1 58.81 122 VAL A N 1
ATOM 934 C CA . VAL A 1 122 ? 1.75 46.375 27.953 1 58.81 122 VAL A CA 1
ATOM 935 C C . VAL A 1 122 ? 0.662 46.75 28.953 1 58.81 122 VAL A C 1
ATOM 937 O O . VAL A 1 122 ? 0.644 47.875 29.469 1 58.81 122 VAL A O 1
ATOM 940 N N . TYR A 1 123 ? -0.176 45.906 29.391 1 55.94 123 TYR A N 1
ATOM 941 C CA . TYR A 1 123 ? -1.226 46.219 30.344 1 55.94 123 TYR A CA 1
ATOM 942 C C . TYR A 1 123 ? -0.653 46.406 31.734 1 55.94 123 TYR A C 1
ATOM 944 O O . TYR A 1 123 ? -1.096 47.25 32.5 1 55.94 123 TYR A O 1
ATOM 952 N N . ASN A 1 124 ? 0.295 45.812 32.094 1 55.22 124 ASN A N 1
ATOM 953 C CA . ASN A 1 124 ? 0.772 45.906 33.469 1 55.22 124 ASN A CA 1
ATOM 954 C C . ASN A 1 124 ? 1.647 47.156 33.688 1 55.22 124 ASN A C 1
ATOM 956 O O . ASN A 1 124 ? 1.855 47.594 34.812 1 55.22 124 ASN A O 1
ATOM 960 N N . ASN A 1 125 ? 2.215 47.719 32.75 1 53.03 125 ASN A N 1
ATOM 961 C CA . ASN A 1 125 ? 3.07 48.875 33 1 53.03 125 ASN A CA 1
ATOM 962 C C . ASN A 1 125 ? 2.254 50.156 33.125 1 53.03 125 ASN A C 1
ATOM 964 O O . ASN A 1 125 ? 2.736 51.156 33.656 1 53.03 125 ASN A O 1
ATOM 968 N N . ASN A 1 126 ? 1.138 50.281 32.656 1 49.69 126 ASN A N 1
ATOM 969 C CA . ASN A 1 126 ? 0.433 51.562 32.75 1 49.69 126 ASN A CA 1
ATOM 970 C C . ASN A 1 126 ? -0.249 51.719 34.125 1 49.69 126 ASN A C 1
ATOM 972 O O . ASN A 1 126 ? -0.803 52.781 34.406 1 49.69 126 ASN A O 1
ATOM 976 N N . THR A 1 127 ? -0.339 50.75 34.938 1 53.59 127 THR A N 1
ATOM 977 C CA . THR A 1 127 ? -0.988 50.938 36.219 1 53.59 127 THR A CA 1
ATOM 978 C C . THR A 1 127 ? 0.012 51.438 37.25 1 53.59 127 THR A C 1
ATOM 980 O O . THR A 1 127 ? -0.356 51.719 38.406 1 53.59 127 THR A O 1
ATOM 983 N N . THR A 1 128 ? 1.273 51.531 36.938 1 52.66 128 THR A N 1
ATOM 984 C CA . THR A 1 128 ? 2.125 51.906 38.062 1 52.66 128 THR A CA 1
ATOM 985 C C . THR A 1 128 ? 2.227 53.406 38.188 1 52.66 128 THR A C 1
ATOM 987 O O . THR A 1 128 ? 2.914 53.938 39.062 1 52.66 128 THR A O 1
ATOM 990 N N . TRP A 1 129 ? 1.653 54.25 37.25 1 51.69 129 TRP A N 1
ATOM 991 C CA . TRP A 1 129 ? 2.051 55.625 37.5 1 51.69 129 TRP A CA 1
ATOM 992 C C . TRP A 1 129 ? 1.301 56.188 38.719 1 51.69 129 TRP A C 1
ATOM 994 O O . TRP A 1 129 ? 1.873 56.938 39.5 1 51.69 129 TRP A O 1
ATOM 1004 N N . ASN A 1 130 ? 0.024 56.344 38.688 1 44.03 130 ASN A N 1
ATOM 1005 C CA . ASN A 1 130 ? -0.467 57.594 39.25 1 44.03 130 ASN A CA 1
ATOM 1006 C C . ASN A 1 130 ? -0.563 57.5 40.781 1 44.03 130 ASN A C 1
ATOM 1008 O O . ASN A 1 130 ? -1.278 58.281 41.406 1 44.03 130 ASN A O 1
ATOM 1012 N N . ASN A 1 131 ? -0.212 56.406 41.406 1 44.91 131 ASN A N 1
ATOM 1013 C CA . ASN A 1 131 ? -0.507 56.531 42.844 1 44.91 131 ASN A CA 1
ATOM 1014 C C . ASN A 1 131 ? 0.512 57.438 43.531 1 44.91 131 ASN A C 1
ATOM 1016 O O . ASN A 1 131 ? 1.499 56.938 44.094 1 44.91 131 ASN A O 1
ATOM 1020 N N . ASN A 1 132 ? 1.092 58.438 42.875 1 43.25 132 ASN A N 1
ATOM 1021 C CA . ASN A 1 132 ? 1.885 59.344 43.656 1 43.25 132 ASN A CA 1
ATOM 1022 C C . ASN A 1 132 ? 1.052 59.969 44.781 1 43.25 132 ASN A C 1
ATOM 1024 O O . ASN A 1 132 ? 0.062 60.656 44.5 1 43.25 132 ASN A O 1
ATOM 1028 N N . PRO A 1 133 ? 1.008 59.406 45.969 1 50.12 133 PRO A N 1
ATOM 1029 C CA . PRO A 1 133 ? 0.36 60.031 47.125 1 50.12 133 PRO A CA 1
ATOM 1030 C C . PRO A 1 133 ? 0.724 61.5 47.281 1 50.12 133 PRO A C 1
ATOM 1032 O O . PRO A 1 133 ? 1.901 61.875 47.219 1 50.12 133 PRO A O 1
ATOM 1035 N N . ASN A 1 134 ? -0.061 62.469 46.75 1 45.62 134 ASN A N 1
ATOM 1036 C CA . ASN A 1 134 ? 0.049 63.906 47.062 1 45.62 134 ASN A CA 1
ATOM 1037 C C . ASN A 1 134 ? 0.265 64.125 48.562 1 45.62 134 ASN A C 1
ATOM 1039 O O . ASN A 1 134 ? -0.544 63.656 49.375 1 45.62 134 ASN A O 1
ATOM 1043 N N . PRO A 1 135 ? 1.471 64.375 49 1 52.22 135 PRO A N 1
ATOM 1044 C CA . PRO A 1 135 ? 1.779 64.688 50.406 1 52.22 135 PRO A CA 1
ATOM 1045 C C . PRO A 1 135 ? 0.851 65.75 51 1 52.22 135 PRO A C 1
ATOM 1047 O O . PRO A 1 135 ? 0.548 66.75 50.344 1 52.22 135 PRO A O 1
ATOM 1050 N N . LEU A 1 136 ? -0.211 65.375 51.75 1 49.94 136 LEU A N 1
ATOM 1051 C CA . LEU A 1 136 ? -1.072 66.25 52.5 1 49.94 136 LEU A CA 1
ATOM 1052 C C . LEU A 1 136 ? -0.248 67.312 53.219 1 49.94 136 LEU A C 1
ATOM 1054 O O . LEU A 1 136 ? 0.808 67 53.781 1 49.94 136 LEU A O 1
ATOM 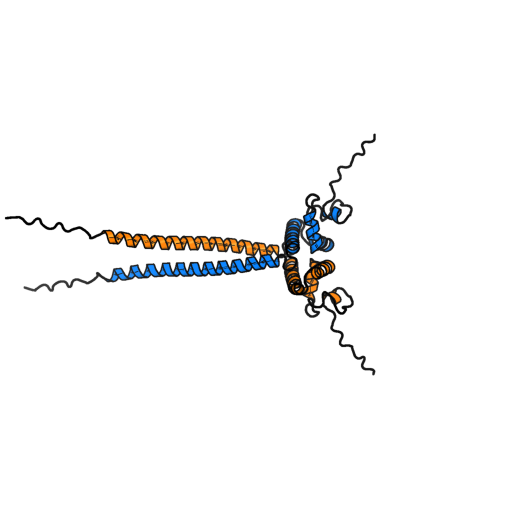1058 N N . PRO A 1 137 ? -0.353 68.562 52.719 1 49.78 137 PRO A N 1
ATOM 1059 C CA . PRO A 1 137 ? 0.302 69.75 53.344 1 49.78 137 PRO A CA 1
ATOM 1060 C C . PRO A 1 137 ? 0.136 69.75 54.875 1 49.78 137 PRO A C 1
ATOM 1062 O O . PRO A 1 137 ? -0.823 69.188 55.375 1 49.78 137 PRO A O 1
ATOM 1065 N N . ASP A 1 138 ? 1.232 69.625 55.531 1 46.94 138 ASP A N 1
ATOM 1066 C CA . ASP A 1 138 ? 1.414 69.812 56.938 1 46.94 138 ASP A CA 1
ATOM 1067 C C . ASP A 1 138 ? 0.592 71 57.438 1 46.94 138 ASP A C 1
ATOM 1069 O O . ASP A 1 138 ? 0.644 72.125 56.844 1 46.94 138 ASP A O 1
ATOM 1073 N N . ASP A 1 139 ? -0.601 70.875 58 1 44.03 139 ASP A N 1
ATOM 1074 C CA . ASP A 1 139 ? -1.412 71.812 58.75 1 44.03 139 ASP A CA 1
ATOM 1075 C C . ASP A 1 139 ? -0.543 72.688 59.688 1 44.03 139 ASP A C 1
ATOM 1077 O O . ASP A 1 139 ? 0.285 72.188 60.438 1 44.03 139 ASP A O 1
ATOM 1081 N N . ASP A 1 140 ? -0.204 73.875 59.281 1 43.12 140 ASP A N 1
ATOM 1082 C CA . ASP A 1 140 ? 0.274 74.938 60.188 1 43.12 140 ASP A CA 1
ATOM 1083 C C . ASP A 1 140 ? -0.597 75.062 61.438 1 43.12 140 ASP A C 1
ATOM 1085 O O . ASP A 1 140 ? -1.811 75.25 61.344 1 43.12 140 ASP A O 1
ATOM 1089 N N . ILE A 1 141 ? -0.312 74.25 62.469 1 45.22 141 ILE A N 1
ATOM 1090 C CA . ILE A 1 141 ? -0.812 74.5 63.812 1 45.22 141 ILE A CA 1
ATOM 1091 C C . ILE A 1 141 ? -0.645 76 64.125 1 45.22 141 ILE A C 1
ATOM 1093 O O . ILE A 1 141 ? 0.478 76.5 64.312 1 45.22 141 ILE A O 1
ATOM 1097 N N . HIS A 1 142 ? -1.493 77.062 63.625 1 31.05 142 HIS A N 1
ATOM 1098 C CA . HIS A 1 142 ? -1.701 78.25 64.5 1 31.05 142 HIS A CA 1
ATOM 1099 C C . HIS A 1 142 ? -2.443 77.875 65.75 1 31.05 142 HIS A C 1
ATOM 1101 O O . HIS A 1 142 ? -3.354 77 65.688 1 31.05 142 HIS A O 1
ATOM 1107 N N . MET B 1 1 ? 41.312 -40.625 5.098 1 35.72 1 MET B N 1
ATOM 1108 C CA . MET B 1 1 ? 40.344 -39.625 5.57 1 35.72 1 MET B CA 1
ATOM 1109 C C . MET B 1 1 ? 40.344 -38.406 4.66 1 35.72 1 MET B C 1
ATOM 1111 O O . MET B 1 1 ? 41.281 -37.562 4.73 1 35.72 1 MET B O 1
ATOM 1115 N N . SER B 1 2 ? 40.094 -38.531 3.311 1 40.5 2 SER B N 1
ATOM 1116 C CA . SER B 1 2 ? 39.938 -37.5 2.285 1 40.5 2 SER B CA 1
ATOM 1117 C C . SER B 1 2 ? 39.031 -36.375 2.754 1 40.5 2 SER B C 1
ATOM 1119 O O . SER B 1 2 ? 37.906 -36.625 3.189 1 40.5 2 SER B O 1
ATOM 1121 N N . CYS B 1 3 ? 39.625 -35.375 3.375 1 45.19 3 CYS B N 1
ATOM 1122 C CA . CYS B 1 3 ? 38.969 -34.094 3.633 1 45.19 3 CYS B CA 1
ATOM 1123 C C . CYS B 1 3 ? 38.188 -33.656 2.408 1 45.19 3 CYS B C 1
ATOM 1125 O O . CYS B 1 3 ? 38.75 -33.406 1.35 1 45.19 3 CYS B O 1
ATOM 1127 N N . SER B 1 4 ? 36.969 -34.188 2.125 1 41.94 4 SER B N 1
ATOM 1128 C CA . SER B 1 4 ? 36.031 -33.594 1.161 1 41.94 4 SER B CA 1
ATOM 1129 C C . SER B 1 4 ? 36.062 -32.062 1.242 1 41.94 4 SER B C 1
ATOM 1131 O O . SER B 1 4 ? 35.969 -31.5 2.33 1 41.94 4 SER B O 1
ATOM 1133 N N . SER B 1 5 ? 36.969 -31.344 0.594 1 44 5 SER B N 1
ATOM 1134 C CA . SER B 1 5 ? 36.844 -29.922 0.33 1 44 5 SER B CA 1
ATOM 1135 C C . SER B 1 5 ? 35.375 -29.5 0.222 1 44 5 SER B C 1
ATOM 1137 O O . SER B 1 5 ? 34.688 -29.875 -0.726 1 44 5 SER B O 1
ATOM 1139 N N . SER B 1 6 ? 34.625 -29.5 1.271 1 43.81 6 SER B N 1
ATOM 1140 C CA . SER B 1 6 ? 33.344 -28.844 1.228 1 43.81 6 SER B CA 1
ATOM 1141 C C . SER B 1 6 ? 33.375 -27.562 0.395 1 43.81 6 SER B C 1
ATOM 1143 O O . SER B 1 6 ? 34.125 -26.641 0.721 1 43.81 6 SER B O 1
ATOM 1145 N N . SER B 1 7 ? 33.531 -27.562 -0.901 1 47.84 7 SER B N 1
ATOM 1146 C CA . SER B 1 7 ? 33.281 -26.375 -1.713 1 47.84 7 SER B CA 1
ATOM 1147 C C . SER B 1 7 ? 32.375 -25.391 -0.984 1 47.84 7 SER B C 1
ATOM 1149 O O . SER B 1 7 ? 31.328 -25.781 -0.459 1 47.84 7 SER B O 1
ATOM 1151 N N . SER B 1 8 ? 32.781 -24.438 -0.332 1 51.91 8 SER B N 1
ATOM 1152 C CA . SER B 1 8 ? 32.25 -23.266 0.344 1 51.91 8 SER B CA 1
ATOM 1153 C C . SER B 1 8 ? 31.062 -22.688 -0.436 1 51.91 8 SER B C 1
ATOM 1155 O O . SER B 1 8 ? 31.25 -21.766 -1.237 1 51.91 8 SER B O 1
ATOM 1157 N N . SER B 1 9 ? 30.25 -23.5 -1.211 1 61.22 9 SER B N 1
ATOM 1158 C CA . SER B 1 9 ? 29.141 -22.969 -2.004 1 61.22 9 SER B CA 1
ATOM 1159 C C . SER B 1 9 ? 28.312 -21.969 -1.209 1 61.22 9 SER B C 1
ATOM 1161 O O . SER B 1 9 ? 28.109 -22.141 -0.008 1 61.22 9 SER B O 1
ATOM 1163 N N . ASN B 1 10 ? 28.375 -20.703 -1.6 1 73.5 10 ASN B N 1
ATOM 1164 C CA . ASN B 1 10 ? 27.516 -19.703 -0.993 1 73.5 10 ASN B CA 1
ATOM 1165 C C . ASN B 1 10 ? 26.125 -20.266 -0.706 1 73.5 10 ASN B C 1
ATOM 1167 O O . ASN B 1 10 ? 25.578 -21.031 -1.514 1 73.5 10 ASN B O 1
ATOM 1171 N N . PRO B 1 11 ? 25.812 -20.312 0.544 1 87.56 11 PRO B N 1
ATOM 1172 C CA . PRO B 1 11 ? 24.469 -20.812 0.868 1 87.56 11 PRO B CA 1
ATOM 1173 C C . PRO B 1 11 ? 23.391 -20.297 -0.092 1 87.56 11 PRO B C 1
ATOM 1175 O O . PRO B 1 11 ? 23.516 -19.188 -0.62 1 87.56 11 PRO B O 1
ATOM 1178 N N . PRO B 1 12 ? 22.484 -21.203 -0.51 1 95.56 12 PRO B N 1
ATOM 1179 C CA . PRO B 1 12 ? 21.375 -20.766 -1.364 1 95.56 12 PRO B CA 1
ATOM 1180 C C . PRO B 1 12 ? 20.625 -19.562 -0.799 1 95.56 12 PRO B C 1
ATOM 1182 O O . PRO B 1 12 ? 20.609 -19.359 0.418 1 95.56 12 PRO B O 1
ATOM 1185 N N . CYS B 1 13 ? 20.109 -18.719 -1.591 1 97.62 13 CYS B N 1
ATOM 1186 C CA . CYS B 1 13 ? 19.297 -17.594 -1.118 1 97.62 13 CYS B CA 1
ATOM 1187 C C . CYS B 1 13 ? 18.031 -18.078 -0.44 1 97.62 13 CYS B C 1
ATOM 1189 O O . CYS B 1 13 ? 17.688 -19.25 -0.52 1 97.62 13 CYS B O 1
ATOM 1191 N N . ALA B 1 14 ? 17.328 -17.266 0.229 1 98.25 14 ALA B N 1
ATOM 1192 C CA . ALA B 1 14 ? 16.141 -17.625 0.992 1 98.25 14 ALA B CA 1
ATOM 1193 C C . ALA B 1 14 ? 15.023 -18.125 0.073 1 98.25 14 ALA B C 1
ATOM 1195 O O . ALA B 1 14 ? 14.266 -19.031 0.44 1 98.25 14 ALA B O 1
ATOM 1196 N N . ALA B 1 15 ? 14.93 -17.547 -1.132 1 98.56 15 ALA B N 1
ATOM 1197 C CA . ALA B 1 15 ? 13.898 -17.938 -2.088 1 98.56 15 ALA B CA 1
ATOM 1198 C C . ALA B 1 15 ? 14.094 -19.375 -2.553 1 98.56 15 ALA B C 1
ATOM 1200 O O . ALA B 1 15 ? 13.172 -20.188 -2.492 1 98.56 15 ALA B O 1
ATOM 1201 N N . CYS B 1 16 ? 15.273 -19.656 -2.947 1 98.5 16 CYS B N 1
ATOM 1202 C CA . CYS B 1 16 ? 15.57 -20.984 -3.477 1 98.5 16 CYS B CA 1
ATOM 1203 C C . CYS B 1 16 ? 15.461 -22.031 -2.383 1 98.5 16 CYS B C 1
ATOM 1205 O O . CYS B 1 16 ? 15.008 -23.156 -2.635 1 98.5 16 CYS B O 1
ATOM 1207 N N . LYS B 1 17 ? 15.93 -21.719 -1.192 1 97.62 17 LYS B N 1
ATOM 1208 C CA . LYS B 1 17 ? 15.75 -22.625 -0.062 1 97.62 17 LYS B CA 1
ATOM 1209 C C . LYS B 1 17 ? 14.273 -22.906 0.19 1 97.62 17 LYS B C 1
ATOM 1211 O O . LYS B 1 17 ? 13.883 -24.062 0.37 1 97.62 17 LYS B O 1
ATOM 1216 N N . PHE B 1 18 ? 13.508 -21.828 0.223 1 98.19 18 PHE B N 1
ATOM 1217 C CA . PHE B 1 18 ? 12.078 -21.938 0.49 1 98.19 18 PHE B CA 1
ATOM 1218 C C . PHE B 1 18 ? 11.383 -22.734 -0.602 1 98.19 18 PHE B C 1
ATOM 1220 O O . PHE B 1 18 ? 10.484 -23.531 -0.317 1 98.19 18 PHE B O 1
ATOM 1227 N N . LEU B 1 19 ? 11.781 -22.531 -1.828 1 97.81 19 LEU B N 1
ATOM 1228 C CA . LEU B 1 19 ? 11.141 -23.156 -2.982 1 97.81 19 LEU B CA 1
ATOM 1229 C C . LEU B 1 19 ? 11.734 -24.531 -3.264 1 97.81 19 LEU B C 1
ATOM 1231 O O . LEU B 1 19 ? 11.312 -25.203 -4.203 1 97.81 19 LEU B O 1
ATOM 1235 N N . ARG B 1 20 ? 12.766 -24.922 -2.492 1 97 20 ARG B N 1
ATOM 1236 C CA . ARG B 1 20 ? 13.438 -26.203 -2.619 1 97 20 ARG B CA 1
ATOM 1237 C C . ARG B 1 20 ? 13.984 -26.406 -4.031 1 97 20 ARG B C 1
ATOM 1239 O O . ARG B 1 20 ? 13.75 -27.438 -4.652 1 97 20 ARG B O 1
ATOM 1246 N N . ARG B 1 21 ? 14.734 -25.438 -4.488 1 95.75 21 ARG B N 1
ATOM 1247 C CA . ARG B 1 21 ? 15.406 -25.5 -5.781 1 95.75 21 ARG B CA 1
ATOM 1248 C C . ARG B 1 21 ? 16.891 -25.141 -5.645 1 95.75 21 ARG B C 1
ATOM 1250 O O . ARG B 1 21 ? 17.297 -24.562 -4.637 1 95.75 21 ARG B O 1
ATOM 1257 N N . LYS B 1 22 ? 17.609 -25.547 -6.668 1 95.56 22 LYS B N 1
ATOM 1258 C CA . LYS B 1 22 ? 19.031 -25.219 -6.695 1 95.56 22 LYS B CA 1
ATOM 1259 C C . LYS B 1 22 ? 19.25 -23.734 -7.004 1 95.56 22 LYS B C 1
ATOM 1261 O O . LYS B 1 22 ? 18.734 -23.234 -8 1 95.56 22 LYS B O 1
ATOM 1266 N N . CYS B 1 23 ? 19.938 -23.094 -6.125 1 96.44 23 CYS B N 1
ATOM 1267 C CA . CYS B 1 23 ? 20.234 -21.672 -6.301 1 96.44 23 CYS B CA 1
ATOM 1268 C C . CYS B 1 23 ? 21.453 -21.5 -7.215 1 96.44 23 CYS B C 1
ATOM 1270 O O . CYS B 1 23 ? 22.578 -21.828 -6.84 1 96.44 23 CYS B O 1
ATOM 1272 N N . LEU B 1 24 ? 21.391 -21.031 -8.391 1 95.25 24 LEU B N 1
ATOM 1273 C CA . LEU B 1 24 ? 22.422 -20.938 -9.414 1 95.25 24 LEU B CA 1
ATOM 1274 C C . LEU B 1 24 ? 22.984 -19.516 -9.492 1 95.25 24 LEU B C 1
ATOM 1276 O O . LEU B 1 24 ? 22.359 -18.578 -9.008 1 95.25 24 LEU B O 1
ATOM 1280 N N . PRO B 1 25 ? 24.203 -19.438 -10.078 1 92.06 25 PRO B N 1
ATOM 1281 C CA . PRO B 1 25 ? 24.719 -18.094 -10.359 1 92.06 25 PRO B CA 1
ATOM 1282 C C . PRO B 1 25 ? 23.75 -17.266 -11.219 1 92.06 25 PRO B C 1
ATOM 1284 O O . PRO B 1 25 ? 23.219 -17.766 -12.211 1 92.06 25 PRO B O 1
ATOM 1287 N N . GLY B 1 26 ? 23.375 -16.109 -10.766 1 93.94 26 GLY B N 1
ATOM 1288 C CA . GLY B 1 26 ? 22.453 -15.273 -11.516 1 93.94 26 GLY B CA 1
ATOM 1289 C C . GLY B 1 26 ? 21.016 -15.352 -11.016 1 93.94 26 GLY B C 1
ATOM 1290 O O . GLY B 1 26 ? 20.109 -14.805 -11.641 1 93.94 26 GLY B O 1
ATOM 1291 N N . CYS B 1 27 ? 20.859 -16.094 -9.977 1 97 27 CYS B N 1
ATOM 1292 C CA . CYS B 1 27 ? 19.531 -16.156 -9.375 1 97 27 CYS B CA 1
ATOM 1293 C C . CYS B 1 27 ? 18.969 -14.758 -9.164 1 97 27 CYS B C 1
ATOM 1295 O O . CYS B 1 27 ? 19.578 -13.93 -8.484 1 97 27 CYS B O 1
ATOM 1297 N N . ILE B 1 28 ? 17.812 -14.516 -9.719 1 97.12 28 ILE B N 1
ATOM 1298 C CA . ILE B 1 28 ? 17.203 -13.188 -9.727 1 97.12 28 ILE B CA 1
ATOM 1299 C C . ILE B 1 28 ? 16.828 -12.789 -8.305 1 97.12 28 ILE B C 1
ATOM 1301 O O . ILE B 1 28 ? 16.672 -11.602 -8 1 97.12 28 ILE B O 1
ATOM 1305 N N . PHE B 1 29 ? 16.656 -13.781 -7.457 1 98.19 29 PHE B N 1
ATOM 1306 C CA . PHE B 1 29 ? 16.25 -13.531 -6.082 1 98.19 29 PHE B CA 1
ATOM 1307 C C . PHE B 1 29 ? 17.453 -13.344 -5.184 1 98.19 29 PHE B C 1
ATOM 1309 O O . PHE B 1 29 ? 17.375 -12.688 -4.141 1 98.19 29 PHE B O 1
ATOM 1316 N N . GLY B 1 30 ? 18.562 -13.844 -5.551 1 97.44 30 GLY B N 1
ATOM 1317 C CA . GLY B 1 30 ? 19.766 -13.953 -4.746 1 97.44 30 GLY B CA 1
ATOM 1318 C C . GLY B 1 30 ? 20.172 -12.641 -4.094 1 97.44 30 GLY B C 1
ATOM 1319 O O . GLY B 1 30 ? 20.328 -12.578 -2.873 1 97.44 30 GLY B O 1
ATOM 1320 N N . PRO B 1 31 ? 20.25 -11.578 -4.805 1 96.94 31 PRO B N 1
ATOM 1321 C CA . PRO B 1 31 ? 20.703 -10.297 -4.258 1 96.94 31 PRO B CA 1
ATOM 1322 C C . PRO B 1 31 ? 19.719 -9.703 -3.248 1 96.94 31 PRO B C 1
ATOM 1324 O O . PRO B 1 31 ? 20.109 -8.867 -2.424 1 96.94 31 PRO B O 1
ATOM 1327 N N . TYR B 1 32 ? 18.5 -10.188 -3.266 1 98.12 32 TYR B N 1
ATOM 1328 C CA . TYR B 1 32 ? 17.484 -9.414 -2.568 1 98.12 32 TYR B CA 1
ATOM 1329 C C . TYR B 1 32 ? 16.875 -10.219 -1.425 1 98.12 32 TYR B C 1
ATOM 1331 O O . TYR B 1 32 ? 16.203 -9.656 -0.552 1 98.12 32 TYR B O 1
ATOM 1339 N N . PHE B 1 33 ? 17.109 -11.5 -1.445 1 98.44 33 PHE B N 1
ATOM 1340 C CA . PHE B 1 33 ? 16.562 -12.383 -0.421 1 98.44 33 PHE B CA 1
ATOM 1341 C C . PHE B 1 33 ? 17.656 -13.258 0.182 1 98.44 33 PHE B C 1
ATOM 1343 O O . PHE B 1 33 ? 17.734 -14.453 -0.111 1 98.44 33 PHE B O 1
ATOM 1350 N N . PRO B 1 34 ? 18.375 -12.695 1.021 1 96.88 34 PRO B N 1
ATOM 1351 C CA . PRO B 1 34 ? 19.469 -13.438 1.643 1 96.88 34 PRO B CA 1
ATOM 1352 C C . PRO B 1 34 ? 18.984 -14.539 2.576 1 96.88 34 PRO B C 1
ATOM 1354 O O . PRO B 1 34 ? 17.906 -14.422 3.17 1 96.88 34 PRO B O 1
ATOM 1357 N N . PRO B 1 35 ? 19.766 -15.602 2.732 1 96.06 35 PRO B N 1
ATOM 1358 C CA . PRO B 1 35 ? 19.344 -16.734 3.564 1 96.06 35 PRO B CA 1
ATOM 1359 C C . PRO B 1 35 ? 19.156 -16.359 5.031 1 96.06 35 PRO B C 1
ATOM 1361 O O . PRO B 1 35 ? 18.406 -17.016 5.75 1 96.06 35 PRO B O 1
ATOM 1364 N N . GLU B 1 36 ? 19.766 -15.305 5.449 1 96.19 36 GLU B N 1
ATOM 1365 C CA . GLU B 1 36 ? 19.672 -14.875 6.84 1 96.19 36 GLU B CA 1
ATOM 1366 C C . GLU B 1 36 ? 18.328 -14.227 7.137 1 96.19 36 GLU B C 1
ATOM 1368 O O . GLU B 1 36 ? 17.969 -14.039 8.305 1 96.19 36 GLU B O 1
ATOM 1373 N N . ASP B 1 37 ? 17.562 -13.844 6.109 1 96.81 37 ASP B N 1
ATOM 1374 C CA . ASP B 1 37 ? 16.25 -13.242 6.273 1 96.81 37 ASP B CA 1
ATOM 1375 C C . ASP B 1 37 ? 15.188 -14.031 5.512 1 96.81 37 ASP B C 1
ATOM 1377 O O . ASP B 1 37 ? 14.562 -13.508 4.586 1 96.81 37 ASP B O 1
ATOM 1381 N N . PRO B 1 38 ? 14.93 -15.242 5.984 1 97.75 38 PRO B N 1
ATOM 1382 C CA . PRO B 1 38 ? 14.008 -16.109 5.242 1 97.75 38 PRO B CA 1
ATOM 1383 C C . PRO B 1 38 ? 12.57 -15.594 5.277 1 97.75 38 PRO B C 1
ATOM 1385 O O . PRO B 1 38 ? 11.789 -15.867 4.359 1 97.75 38 PRO B O 1
ATOM 1388 N N . GLN B 1 39 ? 12.188 -14.867 6.289 1 98.12 39 GLN B N 1
ATOM 1389 C CA . GLN B 1 39 ? 10.812 -14.406 6.43 1 98.12 39 GLN B CA 1
ATOM 1390 C C . GLN B 1 39 ? 10.461 -13.383 5.352 1 98.12 39 GLN B C 1
ATOM 1392 O O . GLN B 1 39 ? 9.32 -13.328 4.895 1 98.12 39 GLN B O 1
ATOM 1397 N N . LYS B 1 40 ? 11.445 -12.578 4.98 1 98.38 40 LYS B N 1
ATOM 1398 C CA . LYS B 1 40 ? 11.211 -11.578 3.943 1 98.38 40 LYS B CA 1
ATOM 1399 C C . LYS B 1 40 ? 10.648 -12.219 2.68 1 98.38 40 LYS B C 1
ATOM 1401 O O . LYS B 1 40 ? 9.617 -11.781 2.158 1 98.38 40 LYS B O 1
ATOM 1406 N N . PHE B 1 41 ? 11.266 -13.289 2.256 1 98.56 41 PHE B N 1
ATOM 1407 C CA . PHE B 1 41 ? 10.789 -13.945 1.044 1 98.56 41 PHE B CA 1
ATOM 1408 C C . PHE B 1 41 ? 9.469 -14.664 1.305 1 98.56 41 PHE B C 1
ATOM 1410 O O . PHE B 1 41 ? 8.57 -14.656 0.461 1 98.56 41 PHE B O 1
ATOM 1417 N N . SER B 1 42 ? 9.383 -15.312 2.461 1 98.62 42 SER B N 1
ATOM 1418 C CA . SER B 1 42 ? 8.156 -16.047 2.777 1 98.62 42 SER B CA 1
ATOM 1419 C C . SER B 1 42 ? 6.938 -15.141 2.707 1 98.62 42 SER B C 1
ATOM 1421 O O . SER B 1 42 ? 5.91 -15.508 2.135 1 98.62 42 SER B O 1
ATOM 1423 N N . ASN B 1 43 ? 7.062 -13.938 3.248 1 98.5 43 ASN B N 1
ATOM 1424 C CA . ASN B 1 43 ? 5.961 -12.984 3.219 1 98.5 43 ASN B CA 1
ATOM 1425 C C . ASN B 1 43 ? 5.641 -12.539 1.795 1 98.5 43 ASN B C 1
ATOM 1427 O O . ASN B 1 43 ? 4.477 -12.508 1.396 1 98.5 43 ASN B O 1
ATOM 1431 N N . VAL B 1 44 ? 6.691 -12.227 1.056 1 98.88 44 VAL B N 1
ATOM 1432 C CA . VAL B 1 44 ? 6.523 -11.758 -0.316 1 98.88 44 VAL B CA 1
ATOM 1433 C C . VAL B 1 44 ? 5.891 -12.859 -1.165 1 98.88 44 VAL B C 1
ATOM 1435 O O . VAL B 1 44 ? 4.984 -12.594 -1.958 1 98.88 44 VAL B O 1
ATOM 1438 N N . HIS B 1 45 ? 6.305 -14.047 -0.919 1 98.69 45 HIS B N 1
ATOM 1439 C CA . HIS B 1 45 ? 5.777 -15.188 -1.66 1 98.69 45 HIS B CA 1
ATOM 1440 C C . HIS B 1 45 ? 4.305 -15.414 -1.339 1 98.69 45 HIS B C 1
ATOM 1442 O O . HIS B 1 45 ? 3.508 -15.719 -2.232 1 98.69 45 HIS B O 1
ATOM 1448 N N . LYS B 1 46 ? 3.988 -15.352 -0.088 1 98.19 46 LYS B N 1
ATOM 1449 C CA . LYS B 1 46 ? 2.617 -15.609 0.341 1 98.19 46 LYS B CA 1
ATOM 1450 C C . LYS B 1 46 ? 1.648 -14.617 -0.303 1 98.19 46 LYS B C 1
ATOM 1452 O O . LYS B 1 46 ? 0.51 -14.977 -0.619 1 98.19 46 LYS B O 1
ATOM 1457 N N . ILE B 1 47 ? 2.1 -13.438 -0.553 1 98.75 47 ILE B N 1
ATOM 1458 C CA . ILE B 1 47 ? 1.195 -12.383 -0.997 1 98.75 47 ILE B CA 1
ATOM 1459 C C . ILE B 1 47 ? 1.261 -12.25 -2.518 1 98.75 47 ILE B C 1
ATOM 1461 O O . ILE B 1 47 ? 0.228 -12.164 -3.184 1 98.75 47 ILE B O 1
ATOM 1465 N N . PHE B 1 48 ? 2.447 -12.367 -3.107 1 98.75 48 PHE B N 1
ATOM 1466 C CA . PHE B 1 48 ? 2.6 -12 -4.508 1 98.75 48 PHE B CA 1
ATOM 1467 C C . PHE B 1 48 ? 2.91 -13.219 -5.359 1 98.75 48 PHE B C 1
ATOM 1469 O O . PHE B 1 48 ? 2.678 -13.219 -6.57 1 98.75 48 PHE B O 1
ATOM 1476 N N . GLY B 1 49 ? 3.518 -14.234 -4.727 1 98.31 49 GLY B N 1
ATOM 1477 C CA . GLY B 1 49 ? 3.957 -15.391 -5.492 1 98.31 49 GLY B CA 1
ATOM 1478 C C . GLY B 1 49 ? 5.312 -15.195 -6.145 1 98.31 49 GLY B C 1
ATOM 1479 O O . GLY B 1 49 ? 5.645 -14.086 -6.574 1 98.31 49 GLY B O 1
ATOM 1480 N N . ALA B 1 50 ? 6.023 -16.25 -6.238 1 97.94 50 ALA B N 1
ATOM 1481 C CA . ALA B 1 50 ? 7.387 -16.219 -6.754 1 97.94 50 ALA B CA 1
ATOM 1482 C C . ALA B 1 50 ? 7.406 -15.859 -8.234 1 97.94 50 ALA B C 1
ATOM 1484 O O . ALA B 1 50 ? 8.25 -15.078 -8.68 1 97.94 50 ALA B O 1
ATOM 1485 N N . SER B 1 51 ? 6.457 -16.375 -8.992 1 96.94 51 SER B N 1
ATOM 1486 C CA . SER B 1 51 ? 6.418 -16.125 -10.43 1 96.94 51 SER B CA 1
ATOM 1487 C C . SER B 1 51 ? 6.148 -14.648 -10.727 1 96.94 51 SER B C 1
ATOM 1489 O O . SER B 1 51 ? 6.824 -14.047 -11.562 1 96.94 51 SER B O 1
ATOM 1491 N N . ASN B 1 52 ? 5.219 -14.125 -10.078 1 97.75 52 ASN B N 1
ATOM 1492 C CA . ASN B 1 52 ? 4.887 -12.727 -10.289 1 97.75 52 ASN B CA 1
ATOM 1493 C C . ASN B 1 52 ? 6.035 -11.805 -9.891 1 97.75 52 ASN B C 1
ATOM 1495 O O . ASN B 1 52 ? 6.324 -10.828 -10.578 1 97.75 52 ASN B O 1
ATOM 1499 N N . VAL B 1 53 ? 6.688 -12.133 -8.797 1 98.44 53 VAL B N 1
ATOM 1500 C CA . VAL B 1 53 ? 7.816 -11.336 -8.328 1 98.44 53 VAL B CA 1
ATOM 1501 C C . VAL B 1 53 ? 8.961 -11.406 -9.344 1 98.44 53 VAL B C 1
ATOM 1503 O O . VAL B 1 53 ? 9.57 -10.391 -9.68 1 98.44 53 VAL B O 1
ATOM 1506 N N . SER B 1 54 ? 9.234 -12.57 -9.812 1 98.19 54 SER B N 1
ATOM 1507 C CA . SER B 1 54 ? 10.273 -12.75 -10.812 1 98.19 54 SER B CA 1
ATOM 1508 C C . SER B 1 54 ? 9.977 -11.945 -12.078 1 98.19 54 SER B C 1
ATOM 1510 O O . SER B 1 54 ? 10.852 -11.273 -12.617 1 98.19 54 SER B O 1
ATOM 1512 N N . LYS B 1 55 ? 8.758 -12.047 -12.539 1 98.19 55 LYS B N 1
ATOM 1513 C CA . LYS B 1 55 ? 8.336 -11.289 -13.711 1 98.19 55 LYS B CA 1
ATOM 1514 C C . LYS B 1 55 ? 8.523 -9.789 -13.492 1 98.19 55 LYS B C 1
ATOM 1516 O O . LYS B 1 55 ? 9.055 -9.086 -14.359 1 98.19 55 LYS B O 1
ATOM 1521 N N . LEU B 1 56 ? 8.141 -9.289 -12.367 1 97.75 56 LEU B N 1
ATOM 1522 C CA . LEU B 1 56 ? 8.266 -7.871 -12.047 1 97.75 56 LEU B CA 1
ATOM 1523 C C . LEU B 1 56 ? 9.727 -7.438 -12.047 1 97.75 56 LEU B C 1
ATOM 1525 O O . LEU B 1 56 ? 10.07 -6.41 -12.633 1 97.75 56 LEU B O 1
ATOM 1529 N N . LEU B 1 57 ? 10.586 -8.234 -11.43 1 98.19 57 LEU B N 1
ATOM 1530 C CA . LEU B 1 57 ? 12 -7.902 -11.328 1 98.19 57 LEU B CA 1
ATOM 1531 C C . LEU B 1 57 ? 12.648 -7.891 -12.711 1 98.19 57 LEU B C 1
ATOM 1533 O O . LEU B 1 57 ? 13.562 -7.102 -12.969 1 98.19 57 LEU B O 1
ATOM 1537 N N . ASN B 1 58 ? 12.125 -8.719 -13.578 1 97.75 58 ASN B N 1
ATOM 1538 C CA . ASN B 1 58 ? 12.664 -8.758 -14.938 1 97.75 58 ASN B CA 1
ATOM 1539 C C . ASN B 1 58 ? 12.203 -7.562 -15.766 1 97.75 58 ASN B C 1
ATOM 1541 O O . ASN B 1 58 ? 12.852 -7.199 -16.75 1 97.75 58 ASN B O 1
ATOM 1545 N N . GLU B 1 59 ? 11.117 -7 -15.359 1 97 59 GLU B N 1
ATOM 1546 C CA . GLU B 1 59 ? 10.562 -5.863 -16.094 1 97 59 GLU B CA 1
ATOM 1547 C C . GLU B 1 59 ? 11.156 -4.547 -15.602 1 97 59 GLU B C 1
ATOM 1549 O O . GLU B 1 59 ? 11.047 -3.521 -16.281 1 97 59 GLU B O 1
ATOM 1554 N N . ILE B 1 60 ? 11.797 -4.566 -14.492 1 97.5 60 ILE B N 1
ATOM 1555 C CA . ILE B 1 60 ? 12.312 -3.365 -13.852 1 97.5 60 ILE B CA 1
ATOM 1556 C C . ILE B 1 60 ? 13.82 -3.264 -14.086 1 97.5 60 ILE B C 1
ATOM 1558 O O . ILE B 1 60 ? 14.516 -4.281 -14.172 1 97.5 60 ILE B O 1
ATOM 1562 N N . GLU B 1 61 ? 14.32 -2.021 -14.25 1 97.88 61 GLU B N 1
ATOM 1563 C CA . GLU B 1 61 ? 15.758 -1.804 -14.406 1 97.88 61 GLU B CA 1
ATOM 1564 C C . GLU B 1 61 ? 16.531 -2.322 -13.195 1 97.88 61 GLU B C 1
ATOM 1566 O O . GLU B 1 61 ? 16.078 -2.18 -12.062 1 97.88 61 GLU B O 1
ATOM 1571 N N . ALA B 1 62 ? 17.688 -2.852 -13.438 1 97 62 ALA B N 1
ATOM 1572 C CA . ALA B 1 62 ? 18.484 -3.516 -12.406 1 97 62 ALA B CA 1
ATOM 1573 C C . ALA B 1 62 ? 18.719 -2.592 -11.219 1 97 62 ALA B C 1
ATOM 1575 O O . ALA B 1 62 ? 18.672 -3.031 -10.062 1 97 62 ALA B O 1
ATOM 1576 N N . HIS B 1 63 ? 19 -1.303 -11.453 1 98.12 63 HIS B N 1
ATOM 1577 C CA . HIS B 1 63 ? 19.359 -0.384 -10.383 1 98.12 63 HIS B CA 1
ATOM 1578 C C . HIS B 1 63 ? 18.141 -0.023 -9.531 1 98.12 63 HIS B C 1
ATOM 1580 O O . HIS B 1 63 ? 18.281 0.535 -8.445 1 98.12 63 HIS B O 1
ATOM 1586 N N . GLN B 1 64 ? 16.922 -0.439 -10 1 98.75 64 GLN B N 1
ATOM 1587 C CA . GLN B 1 64 ? 15.688 -0.136 -9.289 1 98.75 64 GLN B CA 1
ATOM 1588 C C . GLN B 1 64 ? 15.156 -1.366 -8.555 1 98.75 64 GLN B C 1
ATOM 1590 O O . GLN B 1 64 ? 14.211 -1.269 -7.773 1 98.75 64 GLN B O 1
ATOM 1595 N N . ARG B 1 65 ? 15.734 -2.484 -8.734 1 98.69 65 ARG B N 1
ATOM 1596 C CA . ARG B 1 65 ? 15.18 -3.748 -8.258 1 98.69 65 ARG B CA 1
ATOM 1597 C C . ARG B 1 65 ? 15.219 -3.818 -6.734 1 98.69 65 ARG B C 1
ATOM 1599 O O . ARG B 1 65 ? 14.289 -4.348 -6.109 1 98.69 65 ARG B O 1
ATOM 1606 N N . GLU B 1 66 ? 16.281 -3.338 -6.168 1 98.25 66 GLU B N 1
ATOM 1607 C CA . GLU B 1 66 ? 16.359 -3.342 -4.707 1 98.25 66 GLU B CA 1
ATOM 1608 C C . GLU B 1 66 ? 15.203 -2.547 -4.098 1 98.25 66 GLU B C 1
ATOM 1610 O O . GLU B 1 66 ? 14.578 -2.994 -3.133 1 98.25 66 GLU B O 1
ATOM 1615 N N . ASP B 1 67 ? 14.906 -1.377 -4.66 1 98.69 67 ASP B N 1
ATOM 1616 C CA . ASP B 1 67 ? 13.789 -0.567 -4.18 1 98.69 67 ASP B CA 1
ATOM 1617 C C . ASP B 1 67 ? 12.461 -1.295 -4.375 1 98.69 67 ASP B C 1
ATOM 1619 O O . ASP B 1 67 ? 11.594 -1.252 -3.504 1 98.69 67 ASP B O 1
ATOM 1623 N N . ALA B 1 68 ? 12.297 -1.91 -5.434 1 98.88 68 ALA B N 1
ATOM 1624 C CA . ALA B 1 68 ? 11.062 -2.637 -5.719 1 98.88 68 ALA B CA 1
ATOM 1625 C C . ALA B 1 68 ? 10.852 -3.783 -4.73 1 98.88 68 ALA B C 1
ATOM 1627 O O . ALA B 1 68 ? 9.758 -3.961 -4.199 1 98.88 68 ALA B O 1
ATOM 1628 N N . VAL B 1 69 ? 11.922 -4.52 -4.453 1 98.88 69 VAL B N 1
ATOM 1629 C CA . VAL B 1 69 ? 11.828 -5.648 -3.531 1 98.88 69 VAL B CA 1
ATOM 1630 C C . VAL B 1 69 ? 11.508 -5.145 -2.127 1 98.88 69 VAL B C 1
ATOM 1632 O O . VAL B 1 69 ? 10.703 -5.746 -1.412 1 98.88 69 VAL B O 1
ATOM 1635 N N . ASN B 1 70 ? 12.133 -4.055 -1.772 1 98.69 70 ASN B N 1
ATOM 1636 C CA . ASN B 1 70 ? 11.859 -3.479 -0.46 1 98.69 70 ASN B CA 1
ATOM 1637 C C . ASN B 1 70 ? 10.414 -3.014 -0.345 1 98.69 70 ASN B C 1
ATOM 1639 O O . ASN B 1 70 ? 9.773 -3.201 0.694 1 98.69 70 ASN B O 1
ATOM 1643 N N . SER B 1 71 ? 9.883 -2.412 -1.365 1 98.94 71 SER B N 1
ATOM 1644 C CA . SER B 1 71 ? 8.484 -1.99 -1.371 1 98.94 71 SER B CA 1
ATOM 1645 C C . SER B 1 71 ? 7.543 -3.191 -1.345 1 98.94 71 SER B C 1
ATOM 1647 O O . SER B 1 71 ? 6.551 -3.193 -0.612 1 98.94 71 SER B O 1
ATOM 1649 N N . LEU B 1 72 ? 7.879 -4.207 -2.086 1 98.88 72 LEU B N 1
ATOM 1650 C CA . LEU B 1 72 ? 7.09 -5.434 -2.066 1 98.88 72 LEU B CA 1
ATOM 1651 C C . LEU B 1 72 ? 7.074 -6.051 -0.67 1 98.88 72 LEU B C 1
ATOM 1653 O O . LEU B 1 72 ? 6.027 -6.48 -0.189 1 98.88 72 LEU B O 1
ATOM 1657 N N . ALA B 1 73 ? 8.242 -6.078 -0.088 1 98.88 73 ALA B N 1
ATOM 1658 C CA . ALA B 1 73 ? 8.359 -6.656 1.248 1 98.88 73 ALA B CA 1
ATOM 1659 C C . ALA B 1 73 ? 7.527 -5.871 2.258 1 98.88 73 ALA B C 1
ATOM 1661 O O . ALA B 1 73 ? 6.855 -6.457 3.111 1 98.88 73 ALA B O 1
ATOM 1662 N N . TYR B 1 74 ? 7.582 -4.586 2.168 1 98.88 74 TYR B N 1
ATOM 1663 C CA . TYR B 1 74 ? 6.781 -3.732 3.039 1 98.88 74 TYR B CA 1
ATOM 1664 C C . TYR B 1 74 ? 5.297 -4.02 2.869 1 98.88 74 TYR B C 1
ATOM 1666 O O . TYR B 1 74 ? 4.57 -4.18 3.854 1 98.88 74 TYR B O 1
ATOM 1674 N N . GLU B 1 75 ? 4.812 -4.059 1.66 1 98.88 75 GLU B N 1
ATOM 1675 C CA . GLU B 1 75 ? 3.406 -4.297 1.349 1 98.88 75 GLU B CA 1
ATOM 1676 C C . GLU B 1 75 ? 2.975 -5.699 1.776 1 98.88 75 GLU B C 1
ATOM 1678 O O . GLU B 1 75 ? 1.863 -5.887 2.273 1 98.88 75 GLU B O 1
ATOM 1683 N N . ALA B 1 76 ? 3.854 -6.633 1.551 1 98.88 76 ALA B N 1
ATOM 1684 C CA . ALA B 1 76 ? 3.549 -7.996 1.983 1 98.88 76 ALA B CA 1
ATOM 1685 C C . ALA B 1 76 ? 3.361 -8.062 3.496 1 98.88 76 ALA B C 1
ATOM 1687 O O . ALA B 1 76 ? 2.408 -8.672 3.984 1 98.88 76 ALA B O 1
ATOM 1688 N N . GLU B 1 77 ? 4.266 -7.465 4.156 1 98.69 77 GLU B N 1
ATOM 1689 C CA . GLU B 1 77 ? 4.176 -7.449 5.613 1 98.69 77 GLU B CA 1
ATOM 1690 C C . GLU B 1 77 ? 2.893 -6.773 6.082 1 98.69 77 GLU B C 1
ATOM 1692 O O . GLU B 1 77 ? 2.244 -7.246 7.02 1 98.69 77 GLU B O 1
ATOM 1697 N N . ALA B 1 78 ? 2.531 -5.695 5.504 1 98.69 78 ALA B N 1
ATOM 1698 C CA . ALA B 1 78 ? 1.299 -4.996 5.855 1 98.69 78 ALA B CA 1
ATOM 1699 C C . ALA B 1 78 ? 0.084 -5.898 5.676 1 98.69 78 ALA B C 1
ATOM 1701 O O . ALA B 1 78 ? -0.826 -5.902 6.508 1 98.69 78 ALA B O 1
ATOM 1702 N N . ARG B 1 79 ? 0.067 -6.641 4.602 1 98.44 79 ARG B N 1
ATOM 1703 C CA . ARG B 1 79 ? -1.078 -7.504 4.328 1 98.44 79 ARG B CA 1
ATOM 1704 C C . ARG B 1 79 ? -1.09 -8.711 5.262 1 98.44 79 ARG B C 1
ATOM 1706 O O . ARG B 1 79 ? -2.156 -9.211 5.629 1 98.44 79 ARG B O 1
ATOM 1713 N N . MET B 1 80 ? 0.131 -9.188 5.645 1 98.12 80 MET B N 1
ATOM 1714 C CA . MET B 1 80 ? 0.207 -10.258 6.633 1 98.12 80 MET B CA 1
ATOM 1715 C C . MET B 1 80 ? -0.394 -9.812 7.961 1 98.12 80 MET B C 1
ATOM 1717 O O . MET B 1 80 ? -1.044 -10.602 8.648 1 98.12 80 MET B O 1
ATOM 1721 N N . LYS B 1 81 ? -0.213 -8.594 8.305 1 98.12 81 LYS B N 1
ATOM 1722 C CA . LYS B 1 81 ? -0.688 -8.047 9.57 1 98.12 81 LYS B CA 1
ATOM 1723 C C . LYS B 1 81 ? -2.17 -7.699 9.5 1 98.12 81 LYS B C 1
ATOM 1725 O O . LYS B 1 81 ? -2.896 -7.836 10.484 1 98.12 81 LYS B O 1
ATOM 1730 N N . ASP B 1 82 ? -2.588 -7.281 8.344 1 98.56 82 ASP B N 1
ATOM 1731 C CA . ASP B 1 82 ? -3.973 -6.906 8.086 1 98.56 82 ASP B CA 1
ATOM 1732 C C . ASP B 1 82 ? -4.441 -7.445 6.734 1 98.56 82 ASP B C 1
ATOM 1734 O O . ASP B 1 82 ? -4.41 -6.734 5.73 1 98.56 82 ASP B O 1
ATOM 1738 N N . PRO B 1 83 ? -4.957 -8.555 6.707 1 98.44 83 PRO B N 1
ATOM 1739 C CA . PRO B 1 83 ? -5.312 -9.203 5.441 1 98.44 83 PRO B CA 1
ATOM 1740 C C . PRO B 1 83 ? -6.426 -8.477 4.695 1 98.44 83 PRO B C 1
ATOM 1742 O O . PRO B 1 83 ? -6.598 -8.664 3.488 1 98.44 83 PRO B O 1
ATOM 1745 N N . VAL B 1 84 ? -7.16 -7.699 5.387 1 98.81 84 VAL B N 1
ATOM 1746 C CA . VAL B 1 84 ? -8.305 -7.039 4.77 1 98.81 84 VAL B CA 1
ATOM 1747 C C . VAL B 1 84 ? -7.852 -5.766 4.062 1 98.81 84 VAL B C 1
ATOM 1749 O O . VAL B 1 84 ? -8.156 -5.559 2.887 1 98.81 84 VAL B O 1
ATOM 1752 N N . TYR B 1 85 ? -7.047 -4.961 4.664 1 98.81 85 TYR B N 1
ATOM 1753 C CA . TYR B 1 85 ? -6.801 -3.639 4.102 1 98.81 85 TYR B CA 1
ATOM 1754 C C . TYR B 1 85 ? -5.355 -3.5 3.637 1 98.81 85 TYR B C 1
ATOM 1756 O O . TYR B 1 85 ? -5.043 -2.635 2.814 1 98.81 85 TYR B O 1
ATOM 1764 N N . GLY B 1 86 ? -4.383 -4.25 4.168 1 98.5 86 GLY B N 1
ATOM 1765 C CA . GLY B 1 86 ? -2.988 -4.102 3.787 1 98.5 86 GLY B CA 1
ATOM 1766 C C . GLY B 1 86 ? -2.473 -2.686 3.957 1 98.5 86 GLY B C 1
ATOM 1767 O O . GLY B 1 86 ? -2.689 -2.061 4.996 1 98.5 86 GLY B O 1
ATOM 1768 N N . CYS B 1 87 ? -1.812 -2.215 2.959 1 98.62 87 CYS B N 1
ATOM 1769 C CA . CYS B 1 87 ? -1.215 -0.885 3.025 1 98.62 87 CYS B CA 1
ATOM 1770 C C . CYS B 1 87 ? -2.279 0.198 2.908 1 98.62 87 CYS B C 1
ATOM 1772 O O . CYS B 1 87 ? -2.033 1.357 3.244 1 98.62 87 CYS B O 1
ATOM 1774 N N . VAL B 1 88 ? -3.422 -0.144 2.387 1 98.81 88 VAL B N 1
ATOM 1775 C CA . VAL B 1 88 ? -4.504 0.827 2.248 1 98.81 88 VAL B CA 1
ATOM 1776 C C . VAL B 1 88 ? -4.934 1.322 3.627 1 98.81 88 VAL B C 1
ATOM 1778 O O . VAL B 1 88 ? -5.32 2.482 3.783 1 98.81 88 VAL B O 1
ATOM 1781 N N . GLY B 1 89 ? -4.812 0.381 4.59 1 98.5 89 GLY B N 1
ATOM 1782 C CA . GLY B 1 89 ? -5.062 0.811 5.953 1 98.5 89 GLY B CA 1
ATOM 1783 C C . GLY B 1 89 ? -4.148 1.938 6.402 1 98.5 89 GLY B C 1
ATOM 1784 O O . GLY B 1 89 ? -4.609 2.928 6.973 1 98.5 89 GLY B O 1
ATOM 1785 N N . ALA B 1 90 ? -2.895 1.829 6.137 1 98.25 90 ALA B N 1
ATOM 1786 C CA . ALA B 1 90 ? -1.914 2.855 6.477 1 98.25 90 ALA B CA 1
ATOM 1787 C C . ALA B 1 90 ? -2.174 4.145 5.703 1 98.25 90 ALA B C 1
ATOM 1789 O O . ALA B 1 90 ? -2.09 5.238 6.262 1 98.25 90 ALA B O 1
ATOM 1790 N N . ILE B 1 91 ? -2.432 3.982 4.465 1 98.81 91 ILE B N 1
ATOM 1791 C CA . ILE B 1 91 ? -2.715 5.133 3.613 1 98.81 91 ILE B CA 1
ATOM 1792 C C . ILE B 1 91 ? -3.916 5.898 4.164 1 98.81 91 ILE B C 1
ATOM 1794 O O . ILE B 1 91 ? -3.879 7.125 4.277 1 98.81 91 ILE B O 1
ATOM 1798 N N . SER B 1 92 ? -4.941 5.156 4.5 1 98.81 92 SER B N 1
ATOM 1799 C CA . SER B 1 92 ? -6.152 5.777 5.035 1 98.81 92 SER B CA 1
ATOM 1800 C C . SER B 1 92 ? -5.852 6.559 6.309 1 98.81 92 SER B C 1
ATOM 1802 O O . SER B 1 92 ? -6.344 7.676 6.488 1 98.81 92 SER B O 1
ATOM 1804 N N . VAL B 1 93 ? -5.133 6.031 7.199 1 98.62 93 VAL B N 1
ATOM 1805 C CA . VAL B 1 93 ? -4.777 6.688 8.453 1 98.62 93 VAL B CA 1
ATOM 1806 C C . VAL B 1 93 ? -3.99 7.961 8.164 1 98.62 93 VAL B C 1
ATOM 1808 O O . VAL B 1 93 ? -4.277 9.016 8.734 1 98.62 93 VAL B O 1
ATOM 1811 N N . LEU B 1 94 ? -3.051 7.859 7.266 1 98.81 94 LEU B N 1
ATOM 1812 C CA . LEU B 1 94 ? -2.221 9.008 6.918 1 98.81 94 LEU B CA 1
ATOM 1813 C C . LEU B 1 94 ? -3.055 10.102 6.266 1 98.81 94 LEU B C 1
ATOM 1815 O O . LEU B 1 94 ? -2.871 11.281 6.559 1 98.81 94 LEU B O 1
ATOM 1819 N N . GLN B 1 95 ? -3.922 9.695 5.402 1 98.75 95 GLN B N 1
ATOM 1820 C CA . GLN B 1 95 ? -4.805 10.656 4.758 1 98.75 95 GLN B CA 1
ATOM 1821 C C . GLN B 1 95 ? -5.664 11.391 5.785 1 98.75 95 GLN B C 1
ATOM 1823 O O . GLN B 1 95 ? -5.824 12.609 5.711 1 98.75 95 GLN B O 1
ATOM 1828 N N . ARG B 1 96 ? -6.215 10.781 6.758 1 98.69 96 ARG B N 1
ATOM 1829 C CA . ARG B 1 96 ? -7.008 11.398 7.816 1 98.69 96 ARG B CA 1
ATOM 1830 C C . ARG B 1 96 ? -6.152 12.344 8.656 1 98.69 96 ARG B C 1
ATOM 1832 O O . ARG B 1 96 ? -6.621 13.406 9.078 1 98.69 96 ARG B O 1
ATOM 1839 N N . GLN B 1 97 ? -4.969 11.875 8.875 1 98.69 97 GLN B N 1
ATOM 1840 C CA . GLN B 1 97 ? -4.055 12.727 9.633 1 98.69 97 GLN B CA 1
ATOM 1841 C C . GLN B 1 97 ? -3.764 14.023 8.875 1 98.69 97 GLN B C 1
ATOM 1843 O O . GLN B 1 97 ? -3.736 15.102 9.477 1 98.69 97 GLN B O 1
ATOM 1848 N N . VAL B 1 98 ? -3.549 13.945 7.645 1 98.88 98 VAL B N 1
ATOM 1849 C CA . VAL B 1 98 ? -3.293 15.117 6.82 1 98.88 98 VAL B CA 1
ATOM 1850 C C . VAL B 1 98 ? -4.488 16.062 6.887 1 98.88 98 VAL B C 1
ATOM 1852 O O . VAL B 1 98 ? -4.316 17.266 7.086 1 98.88 98 VAL B O 1
ATOM 1855 N N . ILE B 1 99 ? -5.637 15.484 6.766 1 98.81 99 ILE B N 1
ATOM 1856 C CA . ILE B 1 99 ? -6.848 16.297 6.809 1 98.81 99 ILE B CA 1
ATOM 1857 C C . ILE B 1 99 ? -6.953 17 8.164 1 98.81 99 ILE B C 1
ATOM 1859 O O . ILE B 1 99 ? -7.223 18.203 8.227 1 98.81 99 ILE B O 1
ATOM 1863 N N . ARG B 1 100 ? -6.758 16.312 9.195 1 98.69 100 ARG B N 1
ATOM 1864 C CA . ARG B 1 100 ? -6.84 16.875 10.539 1 98.69 100 ARG B CA 1
ATOM 1865 C C . ARG B 1 100 ? -5.82 17.984 10.742 1 98.69 100 ARG B C 1
ATOM 1867 O O . ARG B 1 100 ? -6.164 19.062 11.234 1 98.69 100 ARG B O 1
ATOM 1874 N N . LEU B 1 101 ? -4.59 17.703 10.328 1 98.69 101 LEU B N 1
ATOM 1875 C CA . LEU B 1 101 ? -3.521 18.688 10.5 1 98.69 101 LEU B CA 1
ATOM 1876 C C . LEU B 1 101 ? -3.797 19.938 9.672 1 98.69 101 LEU B C 1
ATOM 1878 O O . LEU B 1 101 ? -3.541 21.047 10.117 1 98.69 101 LEU B O 1
ATOM 1882 N N . GLN B 1 102 ? -4.309 19.672 8.547 1 98.44 102 GLN B N 1
ATOM 1883 C CA . GLN B 1 102 ? -4.66 20.812 7.703 1 98.44 102 GLN B CA 1
ATOM 1884 C C . GLN B 1 102 ? -5.746 21.672 8.352 1 98.44 102 GLN B C 1
ATOM 1886 O O . GLN B 1 102 ? -5.672 22.906 8.328 1 98.44 102 GLN B O 1
ATOM 1891 N N . LYS B 1 10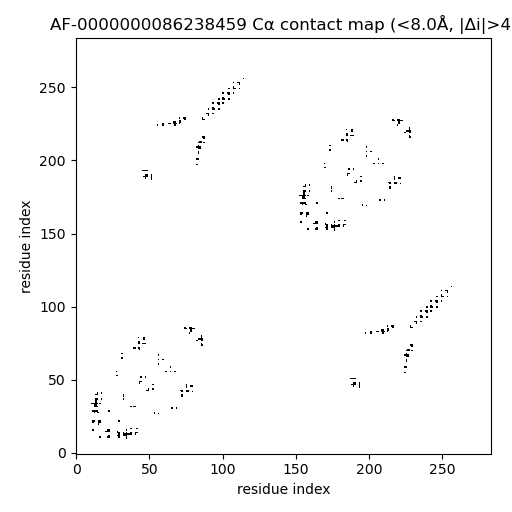3 ? -6.77 21.125 8.867 1 98.62 103 LYS B N 1
ATOM 1892 C CA . LYS B 1 103 ? -7.844 21.844 9.539 1 98.62 103 LYS B CA 1
ATOM 1893 C C . LYS B 1 103 ? -7.32 22.641 10.734 1 98.62 103 LYS B C 1
ATOM 1895 O O . LYS B 1 103 ? -7.691 23.797 10.938 1 98.62 103 LYS B O 1
ATOM 1900 N N . GLU B 1 104 ? -6.531 21.922 11.461 1 98 104 GLU B N 1
ATOM 1901 C CA . GLU B 1 104 ? -5.934 22.578 12.617 1 98 104 GLU B CA 1
ATOM 1902 C C . GLU B 1 104 ? -5.062 23.766 12.203 1 98 104 GLU B C 1
ATOM 1904 O O . GLU B 1 104 ? -5.094 24.812 12.836 1 98 104 GLU B O 1
ATOM 1909 N N . LEU B 1 105 ? -4.281 23.578 11.227 1 97.94 105 LEU B N 1
ATOM 1910 C CA . LEU B 1 105 ? -3.43 24.656 10.711 1 97.94 105 LEU B CA 1
ATOM 1911 C C . LEU B 1 105 ? -4.27 25.844 10.242 1 97.94 105 LEU B C 1
ATOM 1913 O O . LEU B 1 105 ? -3.938 26.984 10.531 1 97.94 105 LEU B O 1
ATOM 1917 N N . ASP B 1 106 ? -5.301 25.562 9.547 1 97.62 106 ASP B N 1
ATOM 1918 C CA . ASP B 1 106 ? -6.195 26.609 9.086 1 97.62 106 ASP B CA 1
ATOM 1919 C C . ASP B 1 106 ? -6.797 27.375 10.266 1 97.62 106 ASP B C 1
ATOM 1921 O O . ASP B 1 106 ? -6.883 28.609 10.234 1 97.62 106 ASP B O 1
ATOM 1925 N N . ALA B 1 107 ? -7.254 26.688 11.234 1 96.5 107 ALA B N 1
ATOM 1926 C CA . ALA B 1 107 ? -7.836 27.297 12.422 1 96.5 107 ALA B CA 1
ATOM 1927 C C . ALA B 1 107 ? -6.809 28.172 13.148 1 96.5 107 ALA B C 1
ATOM 1929 O O . ALA B 1 107 ? -7.125 29.281 13.594 1 96.5 107 ALA B O 1
ATOM 1930 N N . THR B 1 108 ? -5.598 27.656 13.258 1 95.25 108 THR B N 1
ATOM 1931 C CA . THR B 1 108 ? -4.535 28.391 13.93 1 95.25 108 THR B CA 1
ATOM 1932 C C . THR B 1 108 ? -4.168 29.641 13.141 1 95.25 108 THR B C 1
ATOM 1934 O O . THR B 1 108 ? -3.92 30.703 13.719 1 95.25 108 THR B O 1
ATOM 1937 N N . ASN B 1 109 ? -4.117 29.547 11.859 1 94.12 109 ASN B N 1
ATOM 1938 C CA . ASN B 1 109 ? -3.854 30.688 10.992 1 94.12 109 ASN B CA 1
ATOM 1939 C C . ASN B 1 109 ? -4.953 31.75 11.109 1 94.12 109 ASN B C 1
ATOM 1941 O O . ASN B 1 109 ? -4.672 32.938 11.07 1 94.12 109 ASN B O 1
ATOM 1945 N N . ALA B 1 110 ? -6.191 31.266 11.234 1 93.12 110 ALA B N 1
ATOM 1946 C CA . ALA B 1 110 ? -7.305 32.188 11.406 1 93.12 110 ALA B CA 1
ATOM 1947 C C . ALA B 1 110 ? -7.18 32.969 12.727 1 93.12 110 ALA B C 1
ATOM 1949 O O . ALA B 1 110 ? -7.441 34.156 12.781 1 93.12 110 ALA B O 1
ATOM 1950 N N . ASP B 1 111 ? -6.816 32.25 13.711 1 87.75 111 ASP B N 1
ATOM 1951 C CA . ASP B 1 111 ? -6.594 32.875 15.008 1 87.75 111 ASP B CA 1
ATOM 1952 C C . ASP B 1 111 ? -5.465 33.906 14.938 1 87.75 111 ASP B C 1
ATOM 1954 O O . ASP B 1 111 ? -5.566 35 15.523 1 87.75 111 ASP B O 1
ATOM 1958 N N . LEU B 1 112 ? -4.398 33.562 14.273 1 86.94 112 LEU B N 1
ATOM 1959 C CA . LEU B 1 112 ? -3.27 34.469 14.102 1 86.94 112 LEU B CA 1
ATOM 1960 C C . LEU B 1 112 ? -3.699 35.75 13.367 1 86.94 112 LEU B C 1
ATOM 1962 O O . LEU B 1 112 ? -3.25 36.844 13.703 1 86.94 112 LEU B O 1
ATOM 1966 N N . MET B 1 113 ? -4.531 35.594 12.414 1 86.38 113 MET B N 1
ATOM 1967 C CA . MET B 1 113 ? -5.031 36.75 11.656 1 86.38 113 MET B CA 1
ATOM 1968 C C . MET B 1 113 ? -5.938 37.594 12.523 1 86.38 113 MET B C 1
ATOM 1970 O O . MET B 1 113 ? -5.914 38.844 12.414 1 86.38 113 MET B O 1
ATOM 1974 N N . ARG B 1 114 ? -6.742 36.969 13.391 1 85.06 114 ARG B N 1
ATOM 1975 C CA . ARG B 1 114 ? -7.598 37.719 14.312 1 85.06 114 ARG B CA 1
ATOM 1976 C C . ARG B 1 114 ? -6.762 38.562 15.273 1 85.06 114 ARG B C 1
ATOM 1978 O O . ARG B 1 114 ? -7.086 39.719 15.547 1 85.06 114 ARG B O 1
ATOM 1985 N N . TYR B 1 115 ? -5.676 38.125 15.711 1 77.62 115 TYR B N 1
ATOM 1986 C CA . TYR B 1 115 ? -4.797 38.812 16.625 1 77.62 115 TYR B CA 1
ATOM 1987 C C . TYR B 1 115 ? -4.059 39.938 15.922 1 77.62 115 TYR B C 1
ATOM 1989 O O . TYR B 1 115 ? -3.906 41.031 16.484 1 77.62 115 TYR B O 1
ATOM 1997 N N . ALA B 1 116 ? -3.674 39.688 14.758 1 76.06 116 ALA B N 1
ATOM 1998 C CA . ALA B 1 116 ? -2.918 40.688 13.992 1 76.06 116 ALA B CA 1
ATOM 1999 C C . ALA B 1 116 ? -3.793 41.875 13.633 1 76.06 116 ALA B C 1
ATOM 2001 O O . ALA B 1 116 ? -3.328 43 13.656 1 76.06 116 ALA B O 1
ATOM 2002 N N . ASN B 1 117 ? -5.051 41.656 13.391 1 78.31 117 ASN B N 1
ATOM 2003 C CA . ASN B 1 117 ? -5.969 42.719 13.008 1 78.31 117 ASN B CA 1
ATOM 2004 C C . ASN B 1 117 ? -6.473 43.5 14.227 1 78.31 117 ASN B C 1
ATOM 2006 O O . ASN B 1 117 ? -6.777 44.688 14.125 1 78.31 117 ASN B O 1
ATOM 2010 N N . ALA B 1 118 ? -6.543 42.969 15.367 1 71.88 118 ALA B N 1
ATOM 2011 C CA . ALA B 1 118 ? -6.977 43.625 16.609 1 71.88 118 ALA B CA 1
ATOM 2012 C C . ALA B 1 118 ? -5.914 44.594 17.109 1 71.88 118 ALA B C 1
ATOM 2014 O O . ALA B 1 118 ? -6.242 45.656 17.609 1 71.88 118 ALA B O 1
ATOM 2015 N N . ASN B 1 119 ? -4.75 44.438 16.984 1 64.19 119 ASN B N 1
ATOM 2016 C CA . ASN B 1 119 ? -3.66 45.281 17.422 1 64.19 119 ASN B CA 1
ATOM 2017 C C . ASN B 1 119 ? -3.463 46.469 16.469 1 64.19 119 ASN B C 1
ATOM 2019 O O . ASN B 1 119 ? -2.971 47.531 16.859 1 64.19 119 ASN B O 1
ATOM 2023 N N . TYR B 1 120 ? -3.881 46.406 15.266 1 63.09 120 TYR B N 1
ATOM 2024 C CA . TYR B 1 120 ? -3.789 47.5 14.32 1 63.09 120 TYR B CA 1
ATOM 2025 C C . TYR B 1 120 ? -4.879 48.531 14.586 1 63.09 120 TYR B C 1
ATOM 2027 O O . TYR B 1 120 ? -4.656 49.719 14.406 1 63.09 120 TYR B O 1
ATOM 2035 N N . GLY B 1 121 ? -6.07 48.281 15.086 1 57.38 121 GLY B N 1
ATOM 2036 C CA . GLY B 1 121 ? -7.137 49.219 15.406 1 57.38 121 GLY B CA 1
ATOM 2037 C C . GLY B 1 121 ? -6.844 50.062 16.641 1 57.38 121 GLY B C 1
ATOM 2038 O O . GLY B 1 121 ? -7.262 51.219 16.734 1 57.38 121 GLY B O 1
ATOM 2039 N N . VAL B 1 122 ? -6.184 49.719 17.594 1 58.72 122 VAL B N 1
ATOM 2040 C CA . VAL B 1 122 ? -5.898 50.438 18.828 1 58.72 122 VAL B CA 1
ATOM 2041 C C . VAL B 1 122 ? -4.891 51.562 18.547 1 58.72 122 VAL B C 1
ATOM 2043 O O . VAL B 1 122 ? -4.988 52.656 19.094 1 58.72 122 VAL B O 1
ATOM 2046 N N . TYR B 1 123 ? -4.031 51.406 17.641 1 55.28 123 TYR B N 1
ATOM 2047 C CA . TYR B 1 123 ? -3.057 52.469 17.359 1 55.28 123 TYR B CA 1
ATOM 2048 C C . TYR B 1 123 ? -3.703 53.625 16.609 1 55.28 123 TYR B C 1
ATOM 2050 O O . TYR B 1 123 ? -3.357 54.781 16.828 1 55.28 123 TYR B O 1
ATOM 2058 N N . ASN B 1 124 ? -4.625 53.438 15.898 1 55.06 124 ASN B N 1
ATOM 2059 C CA . ASN B 1 124 ? -5.16 54.531 15.109 1 55.06 124 ASN B CA 1
ATOM 2060 C C . ASN B 1 124 ? -6.141 55.406 15.914 1 55.06 124 ASN B C 1
ATOM 2062 O O . ASN B 1 124 ? -6.395 56.562 15.578 1 55.06 124 ASN B O 1
ATOM 2066 N N . ASN B 1 125 ? -6.73 54.938 16.906 1 52.59 125 ASN B N 1
ATOM 2067 C CA . ASN B 1 125 ? -7.68 55.781 17.641 1 52.59 125 ASN B CA 1
ATOM 2068 C C . ASN B 1 125 ? -6.969 56.75 18.578 1 52.59 125 ASN B C 1
ATOM 2070 O O . ASN B 1 125 ? -7.559 57.719 19.031 1 52.59 125 ASN B O 1
ATOM 2074 N N . ASN B 1 126 ? -5.871 56.531 19 1 49.38 126 ASN B N 1
ATOM 2075 C CA . ASN B 1 126 ? -5.273 57.469 19.969 1 49.38 126 ASN B CA 1
ATOM 2076 C C . ASN B 1 126 ? -4.664 58.656 19.266 1 49.38 126 ASN B C 1
ATOM 2078 O O . ASN B 1 126 ? -4.172 59.594 19.938 1 49.38 126 ASN B O 1
ATOM 2082 N N . THR B 1 127 ? -4.551 58.688 18 1 52.78 127 THR B N 1
ATOM 2083 C CA . THR B 1 127 ? -3.979 59.875 17.391 1 52.78 127 THR B CA 1
ATOM 2084 C C . THR B 1 127 ? -5.062 60.906 17.125 1 52.78 127 THR B C 1
ATOM 2086 O O . THR B 1 127 ? -4.773 62 16.609 1 52.78 127 THR B O 1
ATOM 2089 N N . THR B 1 128 ? -6.309 60.594 17.344 1 51.56 128 THR B N 1
ATOM 2090 C CA . THR B 1 128 ? -7.23 61.656 16.953 1 51.56 128 THR B CA 1
ATOM 2091 C C . THR B 1 128 ? -7.414 62.656 18.094 1 51.56 128 THR B C 1
ATOM 2093 O O . THR B 1 128 ? -8.266 63.562 18.016 1 51.56 128 THR B O 1
ATOM 2096 N N . TRP B 1 129 ? -6.758 62.531 19.266 1 50.56 129 TRP B N 1
ATOM 2097 C CA . TRP B 1 129 ? -7.223 63.531 20.203 1 50.56 129 TRP B CA 1
ATOM 2098 C C . TRP B 1 129 ? -6.781 64.938 19.766 1 50.56 129 TRP B C 1
ATOM 2100 O O . TRP B 1 129 ? -7.594 65.875 19.703 1 50.56 129 TRP B O 1
ATOM 2110 N N . ASN B 1 130 ? -5.617 65.375 20.266 1 43.22 130 ASN B N 1
ATOM 2111 C CA . ASN B 1 130 ? -5.496 66.688 20.906 1 43.22 130 ASN B CA 1
ATOM 2112 C C . ASN B 1 130 ? -5.352 67.812 19.875 1 43.22 130 ASN B C 1
ATOM 2114 O O . ASN B 1 130 ? -4.445 68.688 19.969 1 43.22 130 ASN B O 1
ATOM 2118 N N . ASN B 1 131 ? -5.508 67.562 18.547 1 44.25 131 ASN B N 1
ATOM 2119 C CA . ASN B 1 131 ? -5.25 68.75 17.812 1 44.25 131 ASN B CA 1
ATOM 2120 C C . ASN B 1 131 ? -6.391 69.75 17.969 1 44.25 131 ASN B C 1
ATOM 2122 O O . ASN B 1 131 ? -7.324 69.812 17.156 1 44.25 131 ASN B O 1
ATOM 2126 N N . ASN B 1 132 ? -7.047 69.812 19.125 1 42.94 132 ASN B N 1
ATOM 2127 C CA . ASN B 1 132 ? -7.957 70.938 19.281 1 42.94 132 ASN B CA 1
ATOM 2128 C C . ASN B 1 132 ? -7.234 72.25 19.078 1 42.94 132 ASN B C 1
ATOM 2130 O O . ASN B 1 132 ? -6.297 72.562 19.812 1 42.94 132 ASN B O 1
ATOM 2134 N N . PRO B 1 133 ? -7.207 72.812 17.906 1 49.44 133 PRO B N 1
ATOM 2135 C CA . PRO B 1 133 ? -6.668 74.188 17.672 1 49.44 133 PRO B CA 1
ATOM 2136 C C . PRO B 1 133 ? -7.176 75.188 18.703 1 49.44 133 PRO B C 1
ATOM 2138 O O . PRO B 1 133 ? -8.383 75.25 18.953 1 49.44 133 PRO B O 1
ATOM 2141 N N . ASN B 1 134 ? -6.445 75.375 19.828 1 45.59 134 ASN B N 1
ATOM 2142 C CA . ASN B 1 134 ? -6.691 76.5 20.719 1 45.59 134 ASN B CA 1
ATOM 2143 C C . ASN B 1 134 ? -6.996 77.812 19.922 1 45.59 134 ASN B C 1
ATOM 2145 O O . ASN B 1 134 ? -6.184 78.188 19.109 1 45.59 134 ASN B O 1
ATOM 2149 N N . PRO B 1 135 ? -8.25 78.188 19.828 1 51.19 135 PRO B N 1
ATOM 2150 C CA . PRO B 1 135 ? -8.633 79.438 19.172 1 51.19 135 PRO B CA 1
ATOM 2151 C C . PRO B 1 135 ? -7.832 80.625 19.688 1 51.19 135 PRO B C 1
ATOM 2153 O O . PRO B 1 135 ? -7.605 80.75 20.891 1 51.19 135 PRO B O 1
ATOM 2156 N N . LEU B 1 136 ? -6.785 81.062 18.984 1 48.22 136 LEU B N 1
ATOM 2157 C CA . LEU B 1 136 ? -6.066 82.312 19.25 1 48.22 136 LEU B CA 1
ATOM 2158 C C . LEU B 1 136 ? -7.035 83.438 19.547 1 48.22 136 LEU B C 1
ATOM 2160 O O . LEU B 1 136 ? -8.078 83.562 18.906 1 48.22 136 LEU B O 1
ATOM 2164 N N . PRO B 1 137 ? -7.008 83.812 20.859 1 49.94 137 PRO B N 1
ATOM 2165 C CA . PRO B 1 137 ? -7.789 84.938 21.312 1 49.94 137 PRO B CA 1
ATOM 2166 C C . PRO B 1 137 ? -7.684 86.188 20.391 1 49.94 137 PRO B C 1
ATOM 2168 O O . PRO B 1 137 ? -6.664 86.312 19.719 1 49.94 137 PRO B O 1
ATOM 2171 N N . ASP B 1 138 ? -8.789 86.438 19.766 1 44.97 138 ASP B N 1
ATOM 2172 C CA . ASP B 1 138 ? -9.031 87.688 19 1 44.97 138 ASP B CA 1
ATOM 2173 C C . ASP B 1 138 ? -8.461 88.875 19.719 1 44.97 138 ASP B C 1
ATOM 2175 O O . ASP B 1 138 ? -8.695 89.062 20.906 1 44.97 138 ASP B O 1
ATOM 2179 N N . ASP B 1 139 ? -7.27 89.375 19.328 1 43.06 139 ASP B N 1
ATOM 2180 C CA . ASP B 1 139 ? -6.668 90.688 19.672 1 43.06 139 ASP B CA 1
ATOM 2181 C C . ASP B 1 139 ? -7.703 91.812 19.594 1 43.06 139 ASP B C 1
ATOM 2183 O O . ASP B 1 139 ? -8.391 91.938 18.578 1 43.06 139 ASP B O 1
ATOM 2187 N N . ASP B 1 140 ? -8.352 92.125 20.688 1 41 140 ASP B N 1
ATOM 2188 C CA . ASP B 1 140 ? -9.07 93.375 20.859 1 41 140 ASP B CA 1
ATOM 2189 C C . ASP B 1 140 ? -8.219 94.562 20.406 1 41 140 ASP B C 1
ATOM 2191 O O . ASP B 1 140 ? -7.098 94.75 20.891 1 41 140 ASP B O 1
ATOM 2195 N N . ILE B 1 141 ? -8.367 95.062 19.188 1 43.28 141 ILE B N 1
ATOM 2196 C CA . ILE B 1 141 ? -7.918 96.312 18.672 1 43.28 141 ILE B CA 1
ATOM 2197 C C . ILE B 1 141 ? -8.445 97.438 19.562 1 43.28 141 ILE B C 1
ATOM 2199 O O . ILE B 1 141 ? -9.633 97.75 19.531 1 43.28 141 ILE B O 1
ATOM 2203 N N . HIS B 1 142 ? -8.305 97.5 20.938 1 30.7 142 HIS B N 1
ATOM 2204 C CA . HIS B 1 142 ? -8.391 98.875 21.344 1 30.7 142 HIS B CA 1
ATOM 2205 C C . HIS B 1 142 ? -7.121 99.625 20.969 1 30.7 142 HIS B C 1
ATOM 2207 O O . HIS B 1 142 ? -6.023 99.062 21.031 1 30.7 142 HIS B O 1
#

Foldseek 3Di:
DPPPPPPPPQPAFLQCVVVVHDRDPPRLCPVAGHNVRNVLVVLLCVVQNPVRLSVVSVVDDVVCNNVVSVVSSQQSVQCVVPVPQGCVVVVVVVVVVVVVVVVVVVVVVVVVVVVVVVVVVVVPVVPPPDPPPPPDPDPPPD/DPPPPPPPPQPAFLQCVVVVHDRDPPRLCPVAGHNVRNVLVVLLCVVQNPVRLSVVSVVDDVVCNNVVSVVSSQQSVQCVVPVPQGCVVVVVVVVVVVVVVVVVVVVVVVVVVVVVVVVVVVVVVVVPPDPPPPPPPDPPPD

Sequence (284 aa):
MSCSSSSSSNPPCAACKFLRRKCLPGCIFGPYFPPEDPQKFSNVHKIFGASNVSKLLNEIEAHQREDAVNSLAYEAEARMKDPVYGCVGAISVLQRQVIRLQKELDATNADLMRYANANYGVYNNNTTWNNNPNPLPDDDIHMSCSSSSSSNPPCAACKFLRRKCLPGCIFGPYFPPEDPQKFSNVHKIFGASNVSKLLNEIEAHQREDAVNSLAYEAEARMKDPVYGCVGAISVLQRQVIRLQKELDATNADLMRYANANYGVYNNNTTWNNNPNPLPDDDIH

Nearest PDB structures (foldseek):
  5ly0-assembly1_B  TM=9.900E-01  e=3.969E-14  Triticum turgidum
  5ly0-assembly1_B  TM=9.899E-01  e=3.763E-14  Triticum turgidum

Secondary structure (DSSP, 8-state):
-------------HHHHHHT----TT-SSTTTS-TT-HHHHHHHHHHH-HHHHHHHHHHS-HHHHHHHHHHHHHHHHHHHH-TTTTHHHHHHHHHHHHHHHHHHHHHHHHHHHHHHHHHHHHHHHTTSSS------------/-------------HHHHHHT----TT-SSTTTS-TT-HHHHHHHHHHH-HHHHHHHHHHS-HHHHHHHHHHHHHHHHHHHH-TTTTHHHHHHHHHHHHHHHH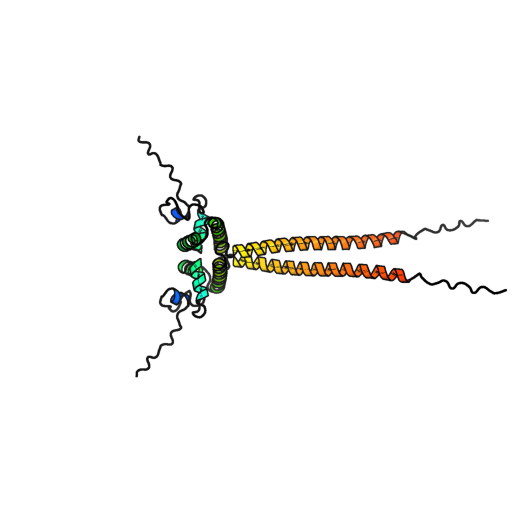HHHHHHHHHHHHHHHHHHHHHHHGGGSS------------

Organism: Solanum pennellii (NCBI:txid28526)